Protein AF-A0A3D4DPK8-F1 (afdb_monomer)

pLDDT: mean 84.01, std 10.2, range [53.75, 97.94]

Nearest PDB structures (foldseek):
  6l85-assembly1_A  TM=7.889E-01  e=1.188E-08  Thermotoga maritima MSB8

Mean predicted aligned error: 10.46 Å

Radius of gyration: 26.48 Å; Cα contacts (8 Å, |Δi|>4): 283; chains: 1; bounding box: 71×35×84 Å

Secondary structure (DSSP, 8-state):
-HHHHHHHHHIIIIITSS-HHHHHHHHHHHHHHHHHHHHHHHHIIIIITTTS---HHHHHHHHHHHHHHHHHHHHHHHHHHGGGS-SSHHHHHHTTHHHHHHHHHHHHHHHHHHHHHHHHHHHHHHHHHHH-TTT--SS-PPPHHHHHHHHHHHHHHHHHHHHHHHHHHHHHT----HHHHHHHHHHHHHHHHHHHHTT----HHHHHHHHHHHHHHHHHHHS-HHHHHHHHHHHHTTT-TTHHHHHHHHHHHHHS-HHHHHHHHHHHHHTGGGSSS-HHHHHHHHHHHH--SS-HHHHHHHHHHHHHHHHHHHHHHHHHHHHHHHHH--

Solvent-accessible surface area (backbone atoms only — not comparable to full-atom values): 17671 Å² total; per-residue (Å²): 90,64,11,24,53,48,46,51,49,46,39,66,61,19,71,72,41,100,54,26,44,65,33,35,53,70,48,47,24,54,52,52,12,53,39,41,19,35,47,46,21,38,41,42,62,69,62,38,36,88,81,48,87,65,53,70,70,57,28,49,50,55,6,45,54,52,8,54,51,43,25,67,55,39,36,60,53,43,58,67,49,49,84,79,40,55,80,43,74,65,36,48,30,58,72,32,46,66,62,39,53,54,51,50,52,53,51,49,52,56,48,48,62,52,50,31,51,65,69,31,44,65,58,36,52,52,50,44,54,72,72,38,89,84,68,58,66,99,67,84,73,70,53,69,68,53,51,51,52,27,50,51,50,52,51,52,49,42,67,74,51,35,64,64,52,54,50,47,58,44,61,65,49,31,84,69,50,47,59,55,50,39,26,22,55,44,30,31,37,47,51,49,48,55,34,58,73,71,69,49,91,75,61,67,66,58,42,40,51,48,14,49,50,23,39,28,54,46,45,38,72,75,58,42,53,39,60,56,49,46,53,48,56,51,59,73,37,64,87,48,96,56,34,71,59,41,48,52,53,46,52,50,49,69,71,42,56,81,79,50,36,56,53,51,54,53,52,46,57,72,46,54,89,79,30,85,59,55,76,66,57,52,50,48,47,52,50,29,69,68,58,66,68,44,53,63,67,58,54,52,54,51,52,52,47,58,68,48,48,56,59,50,52,51,50,53,52,49,49,54,51,53,53,53,51,58,73,68,54,134

Structure (mmCIF, N/CA/C/O backbone):
data_AF-A0A3D4DPK8-F1
#
_entry.id   AF-A0A3D4DPK8-F1
#
loop_
_atom_site.group_PDB
_atom_site.id
_atom_site.type_symbol
_atom_site.label_atom_id
_atom_site.label_alt_id
_atom_site.label_comp_id
_atom_site.label_asym_id
_atom_site.label_entity_id
_atom_site.label_seq_id
_atom_site.pdbx_PDB_ins_code
_atom_site.Cartn_x
_atom_site.Cartn_y
_atom_site.Cartn_z
_atom_site.occupancy
_atom_site.B_iso_or_equiv
_atom_site.auth_seq_id
_atom_site.auth_comp_id
_atom_site.auth_asym_id
_atom_site.auth_atom_id
_atom_site.pdbx_PDB_model_num
ATOM 1 N N . ILE A 1 1 ? -3.355 11.157 3.109 1.00 89.81 1 ILE A N 1
ATOM 2 C CA . ILE A 1 1 ? -4.717 11.733 3.283 1.00 89.81 1 ILE A CA 1
ATOM 3 C C . ILE A 1 1 ? -5.792 10.812 2.713 1.00 89.81 1 ILE A C 1
ATOM 5 O O . ILE A 1 1 ? -6.599 10.327 3.491 1.00 89.81 1 ILE A O 1
ATOM 9 N N . ILE A 1 2 ? -5.775 10.494 1.411 1.00 95.38 2 ILE A N 1
ATOM 10 C CA . ILE A 1 2 ? -6.798 9.642 0.763 1.00 95.38 2 ILE A CA 1
ATOM 11 C C . ILE A 1 2 ? -7.034 8.320 1.521 1.00 95.38 2 ILE A C 1
ATOM 13 O O . ILE A 1 2 ? -8.170 7.986 1.841 1.00 95.38 2 ILE A O 1
ATOM 17 N N . ALA A 1 3 ? -5.963 7.609 1.898 1.00 95.06 3 ALA A N 1
ATOM 18 C CA . ALA A 1 3 ? -6.065 6.350 2.647 1.00 95.06 3 ALA A CA 1
ATOM 19 C C . ALA A 1 3 ? -6.739 6.512 4.021 1.00 95.06 3 ALA A C 1
ATOM 21 O O . ALA A 1 3 ? -7.559 5.684 4.414 1.00 95.06 3 ALA A O 1
ATOM 22 N N . ALA A 1 4 ? -6.430 7.606 4.725 1.00 92.69 4 ALA A N 1
ATOM 23 C CA . ALA A 1 4 ? -7.065 7.946 5.993 1.00 92.69 4 ALA A CA 1
ATOM 24 C C . ALA A 1 4 ? -8.560 8.227 5.789 1.00 92.69 4 ALA A C 1
ATOM 26 O O . ALA A 1 4 ? -9.384 7.689 6.512 1.00 92.69 4 ALA A O 1
ATOM 27 N N . LEU A 1 5 ? -8.936 8.994 4.763 1.00 95.31 5 LEU A N 1
ATOM 28 C CA . LEU A 1 5 ? -10.344 9.283 4.475 1.00 95.31 5 LEU A CA 1
ATOM 29 C C . LEU A 1 5 ? -11.154 8.008 4.205 1.00 95.31 5 LEU A C 1
ATOM 31 O O . LEU A 1 5 ? -12.226 7.843 4.785 1.00 95.31 5 LEU A O 1
ATOM 35 N N . PHE A 1 6 ? -10.629 7.075 3.404 1.00 95.94 6 PHE A N 1
ATOM 36 C CA . PHE A 1 6 ? -11.291 5.784 3.187 1.00 95.94 6 PHE A CA 1
ATOM 37 C C . PHE A 1 6 ? -11.406 4.967 4.474 1.00 95.94 6 PHE A C 1
ATOM 39 O O . PHE A 1 6 ? -12.470 4.418 4.755 1.00 95.94 6 PHE A O 1
ATOM 46 N N . LEU A 1 7 ? -10.350 4.916 5.288 1.00 91.75 7 LEU A N 1
ATOM 47 C CA . LEU A 1 7 ? -10.401 4.202 6.561 1.00 91.75 7 LEU A CA 1
ATOM 48 C C . LEU A 1 7 ? -11.409 4.838 7.530 1.00 91.75 7 LEU A C 1
ATOM 50 O O . LEU A 1 7 ? -12.184 4.119 8.158 1.00 91.75 7 LEU A O 1
ATOM 54 N N . TYR A 1 8 ? -11.438 6.167 7.631 1.00 88.88 8 TYR A N 1
ATOM 55 C CA . TYR A 1 8 ? -12.411 6.899 8.441 1.00 88.88 8 TYR A CA 1
ATOM 56 C C . TYR A 1 8 ? -13.838 6.610 7.970 1.00 88.88 8 TYR A C 1
ATOM 58 O O . TYR A 1 8 ? -14.712 6.305 8.784 1.00 88.88 8 TYR A O 1
ATOM 66 N N . PHE A 1 9 ? -14.061 6.631 6.654 1.00 93.25 9 PHE A N 1
ATOM 67 C CA . PHE A 1 9 ? -15.339 6.282 6.048 1.00 93.25 9 PHE A CA 1
ATOM 68 C C . PHE A 1 9 ? -15.771 4.860 6.423 1.00 93.25 9 PHE A C 1
ATOM 70 O O . PHE A 1 9 ? -16.884 4.687 6.919 1.00 93.25 9 PHE A O 1
ATOM 77 N N . LEU A 1 10 ? -14.900 3.851 6.280 1.00 90.38 10 LEU A N 1
ATOM 78 C CA . LEU A 1 10 ? -15.210 2.471 6.677 1.00 90.38 10 LEU A CA 1
ATOM 79 C C . LEU A 1 10 ? -15.480 2.347 8.182 1.00 90.38 10 LEU A C 1
ATOM 81 O O . LEU A 1 10 ? -16.413 1.654 8.589 1.00 90.38 10 LEU A O 1
ATOM 85 N N . LYS A 1 11 ? -14.699 3.034 9.025 1.00 83.25 11 LYS A N 1
ATOM 86 C CA . LYS A 1 11 ? -14.904 3.045 10.480 1.00 83.25 11 LYS A CA 1
ATOM 87 C C . LYS A 1 11 ? -16.282 3.604 10.836 1.00 83.25 11 LYS A C 1
ATOM 89 O O . LYS A 1 11 ? -17.045 2.929 11.519 1.00 83.25 11 LYS A O 1
ATOM 94 N N . LYS A 1 12 ? -16.638 4.774 10.303 1.00 82.44 12 LYS A N 1
ATOM 95 C CA . LYS A 1 12 ? -17.915 5.454 10.570 1.00 82.44 12 LYS A CA 1
ATOM 96 C C . 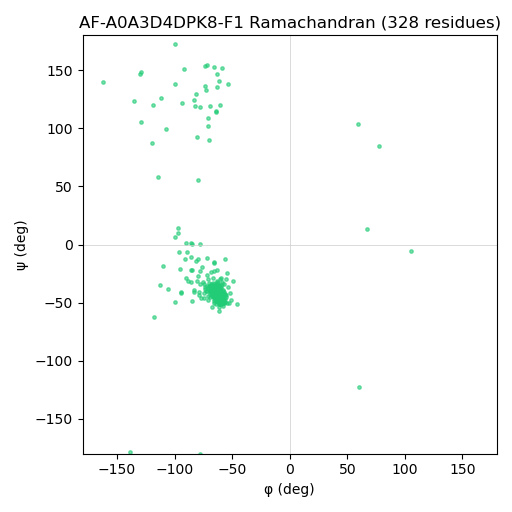LYS A 1 12 ? -19.130 4.713 10.002 1.00 82.44 12 LYS A C 1
ATOM 98 O O . LYS A 1 12 ? -20.192 4.702 10.621 1.00 82.44 12 LYS A O 1
ATOM 103 N N . THR A 1 13 ? -19.006 4.128 8.813 1.00 81.94 13 THR A N 1
ATOM 104 C CA . THR A 1 13 ? -20.149 3.515 8.116 1.00 81.94 13 THR A CA 1
ATOM 105 C C . THR A 1 13 ? -20.358 2.046 8.456 1.00 81.94 13 THR A C 1
ATOM 107 O O . THR A 1 13 ? -21.501 1.604 8.427 1.00 81.94 13 THR A O 1
ATOM 110 N N . ILE A 1 14 ? -19.300 1.309 8.813 1.00 86.31 14 ILE A N 1
ATOM 111 C CA . ILE A 1 14 ? -19.364 -0.131 9.088 1.00 86.31 14 ILE A CA 1
ATOM 112 C C . ILE A 1 14 ? -18.975 -0.439 10.537 1.00 86.31 14 ILE A C 1
ATOM 114 O O . ILE A 1 14 ? -19.788 -0.960 11.293 1.00 86.31 14 ILE A O 1
ATOM 118 N N . PHE A 1 15 ? -17.738 -0.134 10.938 1.00 73.25 15 PHE A N 1
ATOM 119 C CA . PHE A 1 15 ? -17.167 -0.692 12.173 1.00 73.25 15 PHE A CA 1
ATOM 120 C C . PHE A 1 15 ? -17.670 -0.052 13.476 1.00 73.25 15 PHE A C 1
ATOM 122 O O . PHE A 1 15 ? -17.518 -0.665 14.528 1.00 73.25 15 PHE A O 1
ATOM 129 N N . PHE A 1 16 ? -18.232 1.158 13.428 1.00 76.31 16 PHE A N 1
ATOM 130 C CA . PHE A 1 16 ? -18.846 1.841 14.578 1.00 76.31 16 PHE A CA 1
ATOM 131 C C . PHE A 1 16 ? -20.373 1.674 14.629 1.00 76.31 16 PHE A C 1
ATOM 133 O O . PHE A 1 16 ? -21.051 2.355 15.393 1.00 76.31 16 PHE A O 1
ATOM 140 N N . ARG A 1 17 ? -20.941 0.792 13.798 1.00 73.62 17 ARG A N 1
ATOM 141 C CA . ARG A 1 17 ? -22.371 0.464 13.823 1.00 73.62 17 ARG A CA 1
ATOM 142 C C . ARG A 1 17 ? -22.631 -0.729 14.738 1.00 73.62 17 ARG A C 1
ATOM 144 O O . ARG A 1 17 ? -21.786 -1.608 14.850 1.00 73.62 17 ARG A O 1
ATOM 151 N N . ALA A 1 18 ? -23.831 -0.777 15.319 1.00 68.69 18 ALA A N 1
ATOM 152 C CA . ALA A 1 18 ? -24.264 -1.874 16.190 1.00 68.69 18 ALA A CA 1
ATOM 153 C C . ALA A 1 18 ? -24.245 -3.243 15.481 1.00 68.69 18 ALA A C 1
ATOM 155 O O . ALA A 1 18 ? -23.894 -4.243 16.093 1.00 68.69 18 ALA A O 1
ATOM 156 N N . ASN A 1 19 ? -24.550 -3.270 14.175 1.00 78.50 19 ASN A N 1
ATOM 157 C CA . ASN A 1 19 ? -24.450 -4.456 13.318 1.00 78.50 19 ASN A CA 1
ATOM 158 C C . ASN A 1 19 ? -23.467 -4.216 12.155 1.00 78.50 19 ASN A C 1
ATOM 160 O O . ASN A 1 19 ? -23.881 -3.793 11.062 1.00 78.50 19 ASN A O 1
ATOM 164 N N . PRO A 1 20 ? -22.160 -4.477 12.361 1.00 76.75 20 PRO A N 1
ATOM 165 C CA . PRO A 1 20 ? -21.138 -4.273 11.339 1.00 76.75 20 PRO A CA 1
ATOM 166 C C . PRO A 1 20 ? -21.368 -5.104 10.076 1.00 76.75 20 PRO A C 1
ATOM 168 O O . PRO A 1 20 ? -21.180 -4.595 8.974 1.00 76.75 20 PRO A O 1
ATOM 171 N N . VAL A 1 21 ? -21.821 -6.356 10.196 1.00 87.00 21 VAL A N 1
ATOM 172 C CA . VAL A 1 21 ? -22.024 -7.234 9.029 1.00 87.00 21 VAL A CA 1
ATOM 173 C C . VAL A 1 21 ? -23.166 -6.740 8.142 1.00 87.00 21 VAL A C 1
ATOM 175 O O . VAL A 1 21 ? -23.046 -6.752 6.917 1.00 87.00 21 VAL A O 1
ATOM 178 N N . GLU A 1 22 ? -24.260 -6.253 8.726 1.00 88.50 22 GLU A N 1
ATOM 179 C CA . GLU A 1 22 ? -25.381 -5.713 7.949 1.00 88.50 22 GLU A CA 1
ATOM 180 C C . GLU A 1 22 ? -24.989 -4.416 7.228 1.00 88.50 22 GLU A C 1
ATOM 182 O O . GLU A 1 22 ? -25.304 -4.215 6.053 1.00 88.50 22 GLU A O 1
ATOM 187 N N . SER A 1 23 ? -24.227 -3.558 7.907 1.00 86.94 23 SER A N 1
ATOM 188 C CA . SER A 1 23 ? -23.690 -2.335 7.310 1.00 86.94 23 SER A CA 1
ATOM 189 C C . SER A 1 23 ? -22.679 -2.656 6.203 1.00 86.94 23 SER A C 1
ATOM 191 O O . SER A 1 23 ? -22.697 -2.035 5.138 1.00 86.94 23 SER A O 1
ATOM 193 N N . ALA A 1 24 ? -21.866 -3.699 6.383 1.00 91.38 24 ALA A N 1
ATOM 194 C CA . ALA A 1 24 ? -20.932 -4.181 5.375 1.00 91.38 24 ALA A CA 1
ATOM 195 C C . ALA A 1 24 ? -21.640 -4.674 4.101 1.00 91.38 24 ALA A C 1
ATOM 197 O O . ALA A 1 24 ? -21.170 -4.373 3.005 1.00 91.38 24 ALA A O 1
ATOM 198 N N . ARG A 1 25 ? -22.805 -5.335 4.203 1.00 93.94 25 ARG A N 1
ATOM 199 C CA . ARG A 1 25 ? -23.614 -5.731 3.027 1.00 93.94 25 ARG A CA 1
ATOM 200 C C . ARG A 1 25 ? -23.999 -4.542 2.146 1.00 93.94 25 ARG A C 1
ATOM 202 O O . ARG A 1 25 ? -24.095 -4.686 0.930 1.00 93.94 25 ARG A O 1
ATOM 209 N N . LYS A 1 26 ? -24.228 -3.377 2.757 1.00 93.25 26 LYS A N 1
ATOM 210 C CA . LYS A 1 26 ? -24.616 -2.150 2.051 1.00 93.25 26 LYS A CA 1
ATOM 211 C C . LYS A 1 26 ? -23.396 -1.419 1.495 1.00 93.25 26 LYS A C 1
ATOM 213 O O . LYS A 1 26 ? -23.458 -0.954 0.369 1.00 93.25 26 LYS A O 1
ATOM 218 N N . VAL A 1 27 ? -22.297 -1.341 2.249 1.00 95.38 27 VAL A N 1
ATOM 219 C CA . VAL A 1 27 ? -21.147 -0.472 1.930 1.00 95.38 27 VAL A CA 1
ATOM 220 C C . VAL A 1 27 ? -20.035 -1.185 1.149 1.00 95.38 27 VAL A C 1
ATOM 222 O O . VAL A 1 27 ? -19.479 -0.609 0.214 1.00 95.38 27 VAL A O 1
ATOM 225 N N . VAL A 1 28 ? -19.702 -2.434 1.493 1.00 95.69 28 VAL A N 1
ATOM 226 C CA . VAL A 1 28 ? -18.555 -3.154 0.904 1.00 95.69 28 VAL A CA 1
ATOM 227 C C . VAL A 1 28 ? -18.674 -3.341 -0.614 1.00 95.69 28 VAL A C 1
ATOM 229 O O . VAL A 1 28 ? -17.670 -3.099 -1.283 1.00 95.69 28 VAL A O 1
ATOM 232 N N . PRO A 1 29 ? -19.840 -3.684 -1.207 1.00 96.94 29 PRO A N 1
ATOM 233 C CA . PRO A 1 29 ? -19.952 -3.797 -2.663 1.00 96.94 29 PRO A CA 1
ATOM 234 C C . PRO A 1 29 ? -19.521 -2.521 -3.399 1.00 96.94 29 PRO A C 1
ATOM 236 O O . PRO A 1 29 ? -18.759 -2.601 -4.358 1.00 96.94 29 PRO A O 1
ATOM 239 N N . PHE A 1 30 ? -19.933 -1.343 -2.913 1.00 97.00 30 PHE A N 1
ATOM 240 C CA . PHE A 1 30 ? -19.535 -0.059 -3.503 1.00 97.00 30 PHE A CA 1
ATOM 241 C C . PHE A 1 30 ? -18.044 0.215 -3.339 1.00 97.00 30 PHE A C 1
ATOM 243 O O . PHE A 1 30 ? -17.414 0.733 -4.257 1.00 97.00 30 PHE A O 1
ATOM 250 N N . MET A 1 31 ? -17.460 -0.161 -2.200 1.00 96.69 31 MET A N 1
ATOM 251 C CA . MET A 1 31 ? -16.019 -0.026 -1.994 1.00 96.69 31 MET A CA 1
ATOM 252 C C . MET A 1 31 ? -15.232 -0.883 -2.978 1.00 96.69 31 MET A C 1
ATOM 254 O O . MET A 1 31 ? -14.300 -0.379 -3.603 1.00 96.69 31 MET A O 1
ATOM 258 N N . ILE A 1 32 ? -15.637 -2.140 -3.174 1.00 96.94 32 ILE A N 1
ATOM 259 C CA . ILE A 1 32 ? -15.025 -3.023 -4.173 1.00 96.94 32 ILE A CA 1
ATOM 260 C C . ILE A 1 32 ? -15.192 -2.424 -5.574 1.00 96.94 32 ILE A C 1
ATOM 262 O O . ILE A 1 32 ? -14.217 -2.373 -6.312 1.00 96.94 32 ILE A O 1
ATOM 266 N N . GLY A 1 33 ? -16.371 -1.894 -5.912 1.00 97.56 33 GLY A N 1
ATOM 267 C CA . GLY A 1 33 ? -16.611 -1.215 -7.188 1.00 97.56 33 GLY A CA 1
ATOM 268 C C . GLY A 1 33 ? -15.692 -0.020 -7.436 1.00 97.56 33 GLY A C 1
ATOM 269 O O . GLY A 1 33 ? -15.099 0.083 -8.507 1.00 97.56 33 GLY A O 1
ATOM 270 N N . ILE A 1 34 ? -15.518 0.853 -6.438 1.00 97.06 34 ILE A N 1
ATOM 271 C CA . ILE A 1 34 ? -14.589 1.994 -6.511 1.00 97.06 34 ILE A CA 1
ATOM 272 C C . ILE A 1 34 ? -13.152 1.503 -6.682 1.00 97.06 34 ILE A C 1
ATOM 274 O O . ILE A 1 34 ? -12.384 2.079 -7.451 1.00 97.06 34 ILE A O 1
ATOM 278 N N . MET A 1 35 ? -12.782 0.419 -6.004 1.00 96.12 35 MET A N 1
ATOM 279 C CA . MET A 1 35 ? -11.462 -0.161 -6.183 1.00 96.12 35 MET A CA 1
ATOM 280 C C . MET A 1 35 ? -11.265 -0.737 -7.579 1.00 96.12 35 MET A C 1
ATOM 282 O O . MET A 1 35 ? -10.248 -0.443 -8.199 1.00 96.12 35 MET A O 1
ATOM 286 N N . THR A 1 36 ? -12.228 -1.488 -8.105 1.00 96.62 36 THR A N 1
ATOM 287 C CA . THR A 1 36 ? -12.189 -1.972 -9.487 1.00 96.62 36 THR A CA 1
ATOM 288 C C . THR A 1 36 ? -12.072 -0.809 -10.463 1.00 96.62 36 THR A C 1
ATOM 290 O O . THR A 1 36 ? -11.192 -0.834 -11.314 1.00 96.62 36 THR A O 1
ATOM 293 N N . TRP A 1 37 ? -12.872 0.245 -10.298 1.00 97.25 37 TRP A N 1
ATOM 294 C CA . TRP A 1 37 ? -12.780 1.445 -11.127 1.00 97.25 37 TRP A CA 1
ATOM 295 C C . TRP A 1 37 ? -11.370 2.042 -11.127 1.00 97.25 37 TRP A C 1
ATOM 297 O O . TRP A 1 37 ? -10.792 2.262 -12.196 1.00 97.25 37 TRP A O 1
ATOM 307 N N . ALA A 1 38 ? -10.784 2.242 -9.944 1.00 95.38 38 ALA A N 1
ATOM 308 C CA . ALA A 1 38 ? -9.443 2.795 -9.818 1.00 95.38 38 ALA A CA 1
ATOM 309 C C . ALA A 1 38 ? -8.391 1.869 -10.450 1.00 95.38 38 ALA A C 1
ATOM 311 O O . ALA A 1 38 ? -7.572 2.318 -11.245 1.00 95.38 38 ALA A O 1
ATOM 312 N N . PHE A 1 39 ? -8.418 0.570 -10.155 1.00 93.69 39 PHE A N 1
ATOM 313 C CA . PHE A 1 39 ? -7.416 -0.373 -10.658 1.00 93.69 39 PHE A CA 1
ATOM 314 C C . PHE A 1 39 ? -7.524 -0.622 -12.163 1.00 93.69 39 PHE A C 1
ATOM 316 O O . PHE A 1 39 ? -6.498 -0.664 -12.838 1.00 93.69 39 PHE A O 1
ATOM 323 N N . THR A 1 40 ? -8.733 -0.724 -12.715 1.00 93.50 40 THR A N 1
ATOM 324 C CA . THR A 1 40 ? -8.939 -0.818 -14.164 1.00 93.50 40 THR A CA 1
ATOM 325 C C . THR A 1 40 ? -8.408 0.434 -14.855 1.00 93.50 40 THR A C 1
ATOM 327 O O . THR A 1 40 ? -7.614 0.322 -15.786 1.00 93.50 40 THR A O 1
ATOM 330 N N . THR A 1 41 ? -8.750 1.624 -14.350 1.00 92.62 41 THR A N 1
ATOM 331 C CA . THR A 1 41 ? -8.232 2.894 -14.885 1.00 92.62 41 THR A CA 1
ATOM 332 C C . THR A 1 41 ? -6.704 2.942 -14.804 1.00 92.62 41 THR A C 1
ATOM 334 O O . THR A 1 41 ? -6.030 3.272 -15.777 1.00 92.62 41 THR A O 1
ATOM 337 N N . TYR A 1 42 ? -6.134 2.552 -13.665 1.00 89.62 42 TYR A N 1
ATOM 338 C CA . TYR A 1 42 ? -4.693 2.507 -13.445 1.00 89.62 42 TYR A CA 1
ATOM 339 C C . TYR A 1 42 ? -3.976 1.575 -14.436 1.00 89.62 42 TYR A C 1
ATOM 341 O O . TYR A 1 42 ? -2.997 1.988 -15.058 1.00 89.62 42 TYR A O 1
ATOM 349 N N . ILE A 1 43 ? -4.472 0.350 -14.637 1.00 88.12 43 ILE A N 1
ATO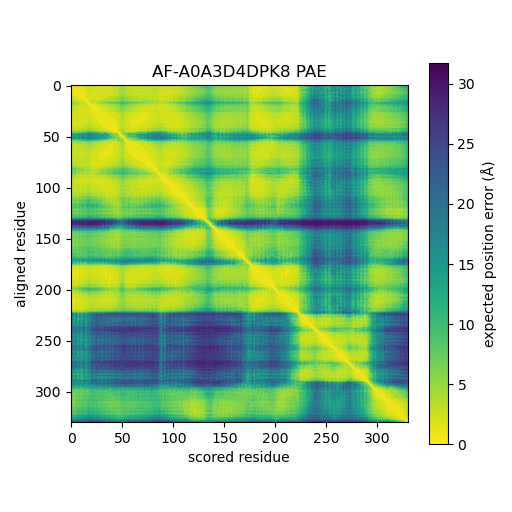M 350 C CA . ILE A 1 43 ? -3.883 -0.616 -15.577 1.00 88.12 43 ILE A CA 1
ATOM 351 C C . ILE A 1 43 ? -4.005 -0.132 -17.021 1.00 88.12 43 ILE A C 1
ATOM 353 O O . ILE A 1 43 ? -3.043 -0.247 -17.778 1.00 88.12 43 ILE A O 1
ATOM 357 N N . VAL A 1 44 ? -5.133 0.464 -17.406 1.00 88.31 44 VAL A N 1
ATOM 358 C CA . VAL A 1 44 ? -5.293 1.044 -18.745 1.00 88.31 44 VAL A CA 1
ATOM 359 C C . VAL A 1 44 ? -4.263 2.157 -18.976 1.00 88.31 44 VAL A C 1
ATOM 361 O O . VAL A 1 44 ? -3.559 2.150 -19.985 1.00 88.31 44 VAL A O 1
ATOM 364 N N . LEU A 1 45 ? -4.102 3.067 -18.011 1.00 83.94 45 LEU A N 1
ATOM 365 C CA . LEU A 1 45 ? -3.209 4.222 -18.136 1.00 83.94 45 LEU A CA 1
ATOM 366 C C . LEU A 1 45 ? -1.718 3.880 -18.039 1.00 83.94 45 LEU A C 1
ATOM 368 O O . LEU A 1 45 ? -0.905 4.527 -18.703 1.00 83.94 45 LEU A O 1
ATOM 372 N N . LYS A 1 46 ? -1.334 2.919 -17.193 1.00 79.12 46 LYS A N 1
ATOM 373 C CA . LYS A 1 46 ? 0.077 2.585 -16.927 1.00 79.12 46 LYS A CA 1
ATOM 374 C C . LYS A 1 46 ? 0.533 1.284 -17.574 1.00 79.12 46 LYS A C 1
ATOM 376 O O . LYS A 1 46 ? 1.665 1.230 -18.041 1.00 79.12 46 LYS A O 1
ATOM 381 N N . GLY A 1 47 ? -0.318 0.264 -17.604 1.00 75.06 47 GLY A N 1
ATOM 382 C CA . GLY A 1 47 ? 0.010 -1.050 -18.158 1.00 75.06 47 GLY A CA 1
ATOM 383 C C . GLY A 1 47 ? -0.199 -1.128 -19.669 1.00 75.06 47 GLY A C 1
ATOM 384 O O . GLY A 1 47 ? 0.692 -1.561 -20.392 1.00 75.06 47 GLY A O 1
ATOM 385 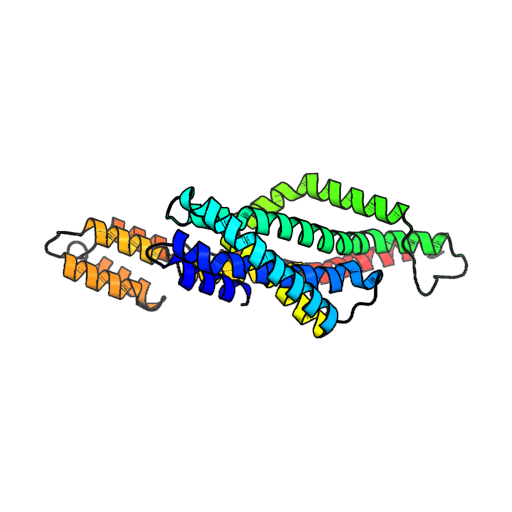N N . ILE A 1 48 ? -1.358 -0.678 -20.159 1.00 73.94 48 ILE A N 1
ATOM 386 C CA . ILE A 1 48 ? -1.781 -0.907 -21.554 1.00 73.94 48 ILE A CA 1
ATOM 387 C C . ILE A 1 48 ? -1.438 0.267 -22.477 1.00 73.94 48 ILE A C 1
ATOM 389 O O . ILE A 1 48 ? -1.294 0.068 -23.679 1.00 73.94 48 ILE A O 1
ATOM 393 N N . LYS A 1 49 ? -1.214 1.476 -21.945 1.00 65.12 49 LYS A N 1
ATOM 394 C CA . LYS A 1 49 ? -0.965 2.692 -22.746 1.00 65.12 49 LYS A CA 1
ATOM 395 C C . LYS A 1 49 ? 0.183 2.577 -23.765 1.00 65.12 49 LYS A C 1
ATOM 397 O O . LYS A 1 49 ? 0.188 3.304 -24.755 1.00 65.12 49 LYS A O 1
ATOM 402 N N . LYS A 1 50 ? 1.155 1.680 -23.544 1.00 63.28 50 LYS A N 1
ATOM 403 C CA . LYS A 1 50 ? 2.240 1.406 -24.508 1.00 63.28 50 LYS A CA 1
ATOM 404 C C . LYS A 1 50 ? 1.811 0.519 -25.688 1.00 63.28 50 LYS A C 1
ATOM 406 O O . LYS A 1 50 ? 2.456 0.580 -26.726 1.00 63.28 50 LYS A O 1
ATOM 411 N N . LEU A 1 51 ? 0.752 -0.277 -25.530 1.00 67.50 51 LEU A N 1
ATOM 412 C CA . LEU A 1 51 ? 0.196 -1.174 -26.549 1.00 67.50 51 LEU A CA 1
ATOM 413 C C . LEU A 1 51 ? -0.950 -0.512 -27.323 1.00 67.50 51 LEU A C 1
ATOM 415 O O . LEU A 1 51 ? -1.023 -0.631 -28.540 1.00 67.50 51 LEU A O 1
ATOM 419 N N . ILE A 1 52 ? -1.833 0.203 -26.619 1.00 76.81 52 ILE A N 1
ATOM 420 C CA . ILE A 1 52 ? -2.988 0.899 -27.195 1.00 76.81 52 ILE A CA 1
ATOM 421 C C . ILE A 1 52 ? -3.043 2.294 -26.575 1.00 76.81 52 ILE A C 1
ATOM 423 O O . ILE A 1 52 ? -3.102 2.435 -25.352 1.00 76.81 52 ILE A O 1
ATOM 427 N N . LYS A 1 53 ? -3.028 3.341 -27.407 1.00 76.25 53 LYS A N 1
ATOM 428 C CA . LYS A 1 53 ? -3.218 4.715 -26.928 1.00 76.25 53 LYS A CA 1
ATOM 429 C C . LYS A 1 53 ? -4.677 4.884 -26.513 1.00 76.25 53 LYS A C 1
ATOM 431 O O . LYS A 1 53 ? -5.551 5.013 -27.361 1.00 76.25 53 LYS A O 1
ATOM 436 N N . ILE A 1 54 ? -4.921 4.840 -25.208 1.00 82.44 54 ILE A N 1
ATOM 437 C CA . ILE A 1 54 ? -6.236 5.076 -24.615 1.00 82.44 54 ILE A CA 1
ATOM 438 C C . ILE A 1 54 ? -6.171 6.387 -23.841 1.00 82.44 54 ILE A C 1
ATOM 440 O O . ILE A 1 54 ? -5.302 6.570 -22.980 1.00 82.44 54 ILE A O 1
ATOM 444 N N . ASP A 1 55 ? -7.091 7.292 -24.157 1.00 86.75 55 ASP A N 1
ATOM 445 C CA . ASP A 1 55 ? -7.193 8.583 -23.490 1.00 86.75 55 ASP A CA 1
ATOM 446 C C . ASP A 1 55 ? -7.738 8.444 -22.069 1.00 86.75 55 ASP A C 1
ATOM 448 O O . ASP A 1 55 ? -8.480 7.516 -21.733 1.00 86.75 55 ASP A O 1
ATOM 452 N N . PHE A 1 56 ? -7.395 9.414 -21.223 1.00 88.75 56 PHE A N 1
ATOM 453 C CA . PHE A 1 56 ? -7.798 9.422 -19.820 1.00 88.75 56 PHE A CA 1
ATOM 454 C C . PHE A 1 56 ? -9.321 9.319 -19.602 1.00 88.75 56 PHE A C 1
ATOM 456 O O . PHE A 1 56 ? -9.731 8.489 -18.785 1.00 88.75 56 PHE A O 1
ATOM 463 N N . PRO A 1 57 ? -10.183 10.061 -20.332 1.00 92.12 57 PRO A N 1
ATOM 464 C CA . PRO A 1 57 ? -11.633 9.931 -20.175 1.00 92.12 57 PRO A CA 1
ATOM 465 C C . PRO A 1 57 ? -12.143 8.529 -20.522 1.00 92.12 57 PRO A C 1
ATOM 467 O O . PRO A 1 57 ? -12.979 7.980 -19.809 1.00 92.12 57 PRO A O 1
ATOM 470 N N . VAL A 1 58 ? -11.596 7.910 -21.572 1.00 91.88 58 VAL A N 1
ATOM 471 C CA . VAL A 1 58 ? -11.972 6.551 -21.984 1.00 91.88 58 VAL A CA 1
ATOM 472 C C . VAL A 1 58 ? -11.540 5.534 -20.927 1.00 91.88 58 VAL A C 1
ATOM 474 O O . VAL A 1 58 ? -12.332 4.676 -20.544 1.00 91.88 58 VAL A O 1
ATOM 477 N N . ALA A 1 59 ? -10.326 5.664 -20.384 1.00 92.19 59 ALA A N 1
ATOM 478 C CA . ALA A 1 59 ? -9.843 4.810 -19.299 1.00 92.19 59 ALA A CA 1
ATOM 479 C C . ALA A 1 59 ? -10.751 4.882 -18.058 1.00 92.19 59 ALA A C 1
ATOM 481 O O . ALA A 1 59 ? -11.089 3.850 -17.477 1.00 92.19 59 ALA A O 1
ATOM 482 N N . MET A 1 60 ? -11.191 6.089 -17.696 1.00 94.12 60 MET A N 1
ATOM 483 C CA . MET A 1 60 ? -12.113 6.335 -16.584 1.00 94.12 60 MET A CA 1
ATOM 484 C C . MET A 1 60 ? -13.499 5.722 -16.821 1.00 94.12 60 MET A C 1
ATOM 486 O O . MET A 1 60 ? -14.074 5.152 -15.893 1.00 94.12 60 MET A O 1
ATOM 490 N N . LEU A 1 61 ? -14.027 5.806 -18.048 1.00 95.56 61 LEU A N 1
ATOM 491 C CA . LEU A 1 61 ? -15.311 5.204 -18.422 1.00 95.56 61 LEU A CA 1
ATOM 492 C C . LEU A 1 61 ? -15.252 3.673 -18.415 1.00 95.56 61 LEU A C 1
ATOM 494 O O . LEU A 1 61 ? -16.153 3.033 -17.875 1.00 95.56 61 LEU A O 1
ATOM 498 N N . LEU A 1 62 ? -14.175 3.082 -18.941 1.00 94.31 62 LEU A N 1
ATOM 499 C CA . LEU A 1 62 ? -13.948 1.635 -18.883 1.00 94.31 62 LEU A CA 1
ATOM 500 C C . LEU A 1 62 ? -13.837 1.150 -17.437 1.00 94.31 62 LEU A C 1
ATOM 502 O O . LEU A 1 62 ? -14.460 0.154 -17.063 1.00 94.31 62 LEU A O 1
ATOM 506 N N . GLY A 1 63 ? -13.099 1.885 -16.602 1.00 95.56 63 GLY A N 1
ATOM 507 C CA . GLY A 1 63 ? -13.060 1.630 -15.169 1.00 95.56 63 GLY A CA 1
ATOM 508 C C . GLY A 1 63 ? -14.446 1.715 -14.538 1.00 95.56 63 GLY A C 1
ATOM 509 O O . GLY A 1 63 ? -14.780 0.896 -13.686 1.00 95.56 63 GLY A O 1
ATOM 510 N N . LEU A 1 64 ? -15.274 2.680 -14.951 1.00 97.00 64 LEU A N 1
ATOM 511 C CA . LEU A 1 64 ? -16.575 2.916 -14.325 1.00 97.00 64 LEU A CA 1
ATOM 512 C C . LEU A 1 64 ? -17.531 1.781 -14.670 1.00 97.00 64 LEU A C 1
ATOM 514 O O . LEU A 1 64 ? -18.173 1.233 -13.776 1.00 97.00 64 LEU A O 1
ATOM 518 N N . ALA A 1 65 ? -17.553 1.372 -15.938 1.00 97.56 65 ALA A N 1
ATOM 519 C CA . ALA A 1 65 ? -18.298 0.208 -16.393 1.00 97.56 65 ALA A CA 1
ATOM 520 C C . ALA A 1 65 ? -17.878 -1.056 -15.626 1.00 97.56 65 ALA A C 1
ATOM 522 O O . ALA A 1 65 ? -18.730 -1.744 -15.063 1.00 97.56 65 ALA A O 1
ATOM 523 N N . ALA A 1 66 ? -16.570 -1.321 -15.513 1.00 96.94 66 ALA A N 1
ATOM 524 C CA . ALA A 1 66 ? -16.055 -2.459 -14.752 1.00 96.94 66 ALA A CA 1
ATOM 525 C C . ALA A 1 66 ? -16.450 -2.394 -13.265 1.00 96.94 66 ALA A C 1
ATOM 527 O O . ALA A 1 66 ? -16.890 -3.392 -12.695 1.00 96.94 66 ALA A O 1
ATOM 528 N N . GLY A 1 67 ? -16.349 -1.219 -12.639 1.00 97.50 67 GLY A N 1
ATOM 529 C CA . GLY A 1 67 ? -16.743 -1.001 -11.248 1.00 97.50 67 GLY A CA 1
ATOM 530 C C . GLY A 1 67 ? -18.231 -1.251 -11.005 1.00 97.50 67 GLY A C 1
ATOM 531 O O . GLY A 1 67 ? -18.585 -1.934 -10.044 1.00 97.50 67 GLY A O 1
ATOM 532 N N . LEU A 1 68 ? -19.106 -0.765 -11.891 1.00 97.94 68 LEU A N 1
ATOM 533 C CA . LEU A 1 68 ? -20.551 -0.999 -11.816 1.00 97.94 68 LEU A CA 1
ATOM 534 C C . LEU A 1 68 ? -20.898 -2.483 -11.981 1.00 97.94 68 LEU A C 1
ATOM 536 O O . LEU A 1 68 ? -21.675 -3.016 -11.188 1.00 97.94 68 LEU A O 1
ATOM 540 N N . ILE A 1 69 ? -20.275 -3.170 -12.943 1.00 97.75 69 ILE A N 1
ATOM 541 C CA . ILE A 1 69 ? -20.432 -4.620 -13.132 1.00 97.75 69 ILE A CA 1
ATOM 542 C C . ILE A 1 69 ? -20.023 -5.366 -11.859 1.00 97.75 69 ILE A C 1
ATOM 544 O O . ILE A 1 69 ? -20.767 -6.213 -11.360 1.00 97.75 69 ILE A O 1
ATOM 548 N N . VAL A 1 70 ? -18.875 -5.015 -11.275 1.00 97.19 70 VAL A N 1
ATOM 549 C CA . VAL A 1 70 ? -18.406 -5.651 -10.042 1.00 97.19 70 VAL A CA 1
ATOM 550 C C . VAL A 1 70 ? -19.326 -5.352 -8.863 1.00 97.19 70 VAL A C 1
ATOM 552 O O . VAL A 1 70 ? -19.530 -6.244 -8.050 1.00 97.19 70 VAL A O 1
ATOM 555 N N . ILE A 1 71 ? -19.958 -4.178 -8.768 1.00 97.69 71 ILE A N 1
ATOM 556 C CA . ILE A 1 71 ? -20.971 -3.912 -7.729 1.00 97.69 71 ILE A CA 1
ATOM 557 C C . ILE A 1 71 ? -22.160 -4.869 -7.876 1.00 97.69 71 ILE A C 1
ATOM 559 O O . ILE A 1 71 ? -22.591 -5.462 -6.882 1.00 97.69 71 ILE A O 1
ATOM 563 N N . VAL A 1 72 ? -22.668 -5.044 -9.100 1.00 97.31 72 VAL A N 1
ATOM 564 C CA . VAL A 1 72 ? -23.799 -5.940 -9.395 1.00 97.31 72 VAL A CA 1
ATOM 565 C C . VAL A 1 72 ? -23.461 -7.392 -9.052 1.00 97.31 72 VAL A C 1
ATOM 567 O O . VAL A 1 72 ? -24.308 -8.091 -8.504 1.00 97.31 72 VAL A O 1
ATOM 570 N N . ILE A 1 73 ? -22.223 -7.830 -9.291 1.00 96.25 73 ILE A N 1
ATOM 571 C CA . ILE A 1 73 ? -21.758 -9.191 -8.978 1.00 96.25 73 ILE A CA 1
ATOM 572 C C . ILE A 1 73 ? -21.433 -9.356 -7.484 1.00 96.25 73 ILE A C 1
ATOM 574 O O . ILE A 1 73 ? -21.810 -10.347 -6.861 1.00 96.25 73 ILE A O 1
ATOM 578 N N . ALA A 1 74 ? -20.751 -8.390 -6.871 1.00 95.38 74 ALA A N 1
ATOM 579 C CA . ALA A 1 74 ? -20.290 -8.476 -5.488 1.00 95.38 74 ALA A CA 1
ATOM 580 C C . ALA A 1 74 ? -21.450 -8.423 -4.490 1.00 95.38 74 ALA A C 1
ATOM 582 O O . ALA A 1 74 ? -21.414 -9.110 -3.471 1.00 95.38 74 ALA A O 1
ATOM 583 N N . ARG A 1 75 ? -22.501 -7.645 -4.772 1.00 95.81 75 ARG A N 1
ATOM 584 C CA . ARG A 1 75 ? -23.656 -7.489 -3.877 1.00 95.81 75 ARG A CA 1
ATOM 585 C C . ARG A 1 75 ? -24.360 -8.819 -3.542 1.00 95.81 75 ARG A C 1
ATOM 587 O O . ARG A 1 75 ? -24.491 -9.106 -2.351 1.00 95.81 75 ARG A O 1
ATOM 594 N N . PRO A 1 76 ? -24.774 -9.671 -4.503 1.00 95.69 76 PRO A N 1
ATOM 595 C CA . PRO A 1 76 ? -25.370 -10.969 -4.191 1.00 95.69 76 PRO A CA 1
ATOM 596 C C . PRO A 1 76 ? -24.373 -11.937 -3.539 1.00 95.69 76 PRO A C 1
ATOM 598 O O . PRO A 1 76 ? -24.761 -12.674 -2.634 1.00 95.69 76 PRO A O 1
ATOM 601 N N . LEU A 1 77 ? -23.093 -11.917 -3.929 1.00 94.75 77 LEU A N 1
ATOM 602 C CA . LEU A 1 77 ? -22.067 -12.772 -3.318 1.00 94.75 77 LEU A CA 1
ATOM 603 C C . LEU A 1 77 ? -21.853 -12.433 -1.837 1.00 94.75 77 LEU A C 1
ATOM 605 O O . LEU A 1 77 ? -21.861 -13.326 -0.990 1.00 94.75 77 LEU A O 1
ATOM 609 N N . ILE A 1 78 ? -21.743 -11.145 -1.508 1.00 94.50 78 ILE A N 1
ATOM 610 C CA . ILE A 1 78 ? -21.603 -10.667 -0.128 1.00 94.50 78 ILE A CA 1
ATOM 611 C C . ILE A 1 78 ? -22.871 -10.968 0.670 1.00 94.50 78 ILE A C 1
ATOM 613 O O . ILE A 1 78 ? -22.773 -11.449 1.796 1.00 94.50 78 ILE A O 1
ATOM 617 N N . ASN A 1 79 ? -24.059 -10.769 0.093 1.00 93.88 79 ASN A N 1
ATOM 618 C CA . ASN A 1 79 ? -25.319 -11.095 0.765 1.00 93.88 79 ASN A CA 1
ATOM 619 C C . ASN A 1 79 ? -25.460 -12.592 1.077 1.00 93.88 79 ASN A C 1
ATOM 621 O O . ASN A 1 79 ? -26.002 -12.933 2.124 1.00 93.88 79 ASN A O 1
ATOM 625 N N . ARG A 1 80 ? -24.945 -13.479 0.214 1.00 92.50 80 ARG A N 1
ATOM 626 C CA . ARG A 1 80 ? -24.904 -14.932 0.456 1.00 92.50 80 ARG A CA 1
ATOM 627 C C . ARG A 1 80 ? -23.840 -15.337 1.477 1.00 92.50 80 ARG A C 1
ATOM 629 O O . ARG A 1 80 ? -24.044 -16.290 2.223 1.00 92.50 80 ARG A O 1
ATOM 636 N N . ALA A 1 81 ? -22.709 -14.634 1.515 1.00 90.62 81 ALA A N 1
ATOM 637 C CA . ALA A 1 81 ? -21.622 -14.912 2.451 1.00 90.62 81 ALA A CA 1
ATOM 638 C C . ALA A 1 81 ? -21.909 -14.382 3.864 1.00 90.62 81 ALA A C 1
ATOM 640 O O . ALA A 1 81 ? -21.514 -14.997 4.849 1.00 90.62 81 ALA A O 1
ATOM 641 N N . ALA A 1 82 ? -22.613 -13.257 3.977 1.00 88.75 82 ALA A N 1
ATOM 642 C CA . ALA A 1 82 ? -22.765 -12.528 5.226 1.00 88.75 82 ALA A CA 1
ATOM 643 C C . ALA A 1 82 ? -23.494 -13.263 6.370 1.00 88.75 82 ALA A C 1
ATOM 645 O O . ALA A 1 82 ? -23.137 -12.999 7.512 1.00 88.75 82 ALA A O 1
ATOM 646 N N . PRO A 1 83 ? -24.468 -14.168 6.149 1.00 88.69 83 PRO A N 1
ATOM 647 C CA . PRO A 1 83 ? -25.027 -14.994 7.224 1.00 88.69 83 PRO A CA 1
ATOM 648 C C . PRO A 1 83 ? -24.007 -15.947 7.864 1.00 88.69 83 PRO A C 1
ATOM 650 O O . PRO A 1 83 ? -24.206 -16.380 8.989 1.00 88.69 83 PRO A O 1
ATOM 653 N N . LYS A 1 84 ? -22.917 -16.273 7.155 1.00 90.94 84 LYS A N 1
ATOM 654 C CA . LYS A 1 84 ? -21.842 -17.160 7.631 1.00 90.94 84 LYS A CA 1
ATOM 655 C C . LYS A 1 84 ? -20.725 -16.403 8.359 1.00 90.94 84 LYS A C 1
ATOM 657 O O . LYS A 1 84 ? -19.717 -17.006 8.719 1.00 90.94 84 LYS A O 1
ATOM 662 N N . LEU A 1 85 ? -20.848 -15.082 8.497 1.00 87.75 85 LEU A N 1
ATOM 663 C CA . LEU A 1 85 ? -19.842 -14.236 9.130 1.00 87.75 85 LEU A CA 1
ATOM 664 C C . LEU A 1 85 ? -20.244 -13.923 10.564 1.00 87.75 85 LEU A C 1
ATOM 666 O O . LEU A 1 85 ? -21.391 -13.581 10.839 1.00 87.75 85 LEU A O 1
ATOM 670 N N . GLU A 1 86 ? -19.264 -13.970 11.459 1.00 78.94 86 GLU A N 1
ATOM 671 C CA . GLU A 1 86 ? -19.414 -13.449 12.812 1.00 78.94 86 GLU A CA 1
ATOM 672 C C . GLU A 1 86 ? -19.704 -11.945 12.766 1.00 78.94 86 GLU A C 1
ATOM 674 O O . GLU A 1 86 ? -19.111 -11.207 11.971 1.00 78.94 86 GLU A O 1
ATOM 679 N N . ASN A 1 87 ? -20.598 -11.471 13.636 1.00 75.12 87 ASN A N 1
ATOM 680 C CA . ASN A 1 87 ? -20.982 -10.061 13.697 1.00 75.12 87 ASN A CA 1
ATOM 681 C C . ASN A 1 87 ? -19.951 -9.212 14.458 1.00 75.12 87 ASN A C 1
ATOM 683 O O . ASN A 1 87 ? -20.256 -8.539 15.437 1.00 75.12 87 ASN A O 1
ATOM 687 N N . ASN A 1 88 ? -18.699 -9.278 14.017 1.00 72.31 88 ASN A N 1
ATOM 688 C CA . ASN A 1 88 ? -17.564 -8.584 14.603 1.00 72.31 88 ASN A CA 1
ATOM 689 C C . ASN A 1 88 ? -16.654 -8.012 13.499 1.00 72.31 88 ASN A C 1
ATOM 691 O O . ASN A 1 88 ? -16.929 -8.105 12.297 1.00 72.31 88 ASN A O 1
ATOM 695 N N . ARG A 1 89 ? -15.556 -7.370 13.909 1.00 71.38 89 ARG A N 1
ATOM 696 C CA . ARG A 1 89 ? -14.597 -6.748 12.982 1.00 71.38 89 ARG A CA 1
ATOM 697 C C . ARG A 1 89 ? -13.936 -7.773 12.056 1.00 71.38 89 ARG A C 1
ATOM 699 O O . ARG A 1 89 ? -13.699 -7.466 10.887 1.00 71.38 89 ARG A O 1
ATOM 706 N N . ASP A 1 90 ? -13.665 -8.976 12.553 1.00 75.50 90 ASP A N 1
ATOM 707 C CA . ASP A 1 90 ? -12.968 -10.018 11.801 1.00 75.50 90 ASP A CA 1
ATOM 708 C C . ASP A 1 90 ? -13.853 -10.646 10.726 1.00 75.50 90 ASP A C 1
ATOM 710 O O . ASP A 1 90 ? -13.391 -10.850 9.600 1.00 75.50 90 ASP A O 1
ATOM 714 N N . GLY A 1 91 ? -15.139 -10.850 11.019 1.00 81.06 91 GLY A N 1
ATOM 715 C CA . GLY A 1 91 ? -16.142 -11.256 10.039 1.00 81.06 91 GLY A CA 1
ATOM 716 C C . GLY A 1 91 ? -16.208 -10.279 8.865 1.00 81.06 91 GLY A C 1
ATOM 717 O O . GLY A 1 91 ? -16.070 -10.688 7.713 1.00 81.06 91 GLY A O 1
ATOM 718 N N . VAL A 1 92 ? -16.303 -8.974 9.142 1.00 85.44 92 VAL A N 1
ATOM 719 C CA . VAL A 1 92 ? -16.278 -7.931 8.100 1.00 85.44 92 VAL A CA 1
ATOM 720 C C . VAL A 1 92 ? -14.956 -7.934 7.325 1.00 85.44 92 VAL A C 1
ATOM 722 O O . VAL A 1 92 ? -14.967 -7.849 6.097 1.00 85.44 92 VAL A O 1
ATOM 725 N N . ASN A 1 93 ? -13.813 -8.076 8.003 1.00 85.75 93 ASN A N 1
ATOM 726 C CA . ASN A 1 93 ? -12.498 -8.104 7.356 1.00 85.75 93 ASN A CA 1
ATOM 727 C C . ASN A 1 93 ? -12.367 -9.230 6.318 1.00 85.75 93 ASN A C 1
ATOM 729 O O . ASN A 1 93 ? -11.694 -9.039 5.303 1.00 85.75 93 ASN A O 1
ATOM 733 N N . ARG A 1 94 ? -13.027 -10.382 6.511 1.00 90.00 94 ARG A N 1
ATOM 734 C CA . ARG A 1 94 ? -13.016 -11.489 5.534 1.00 90.00 94 ARG A CA 1
ATOM 735 C C . ARG A 1 94 ? -13.588 -11.087 4.170 1.00 90.00 94 ARG A C 1
ATOM 737 O O . ARG A 1 94 ? -13.113 -11.598 3.158 1.00 90.00 94 ARG A O 1
ATOM 744 N N . LEU A 1 95 ? -14.524 -10.135 4.117 1.00 93.69 95 LEU A N 1
ATOM 745 C CA . LEU A 1 95 ? -15.104 -9.641 2.860 1.00 93.69 95 LEU A CA 1
ATOM 746 C C . LEU A 1 95 ? -14.086 -8.907 1.972 1.00 93.69 95 LEU A C 1
ATOM 748 O O . LEU A 1 95 ? -14.263 -8.841 0.758 1.00 93.69 95 LEU A O 1
ATOM 752 N N . PHE A 1 96 ? -13.005 -8.384 2.557 1.00 94.31 96 PHE A N 1
ATOM 753 C CA . PHE A 1 96 ? -11.966 -7.649 1.834 1.00 94.31 96 PHE A CA 1
ATOM 754 C C . PHE A 1 96 ? -10.839 -8.541 1.292 1.00 94.31 96 PHE A C 1
ATOM 756 O O . PHE A 1 96 ? -10.002 -8.052 0.541 1.00 94.31 96 PHE A O 1
ATOM 763 N N . THR A 1 97 ? -10.803 -9.840 1.617 1.00 92.00 97 THR A N 1
ATOM 764 C CA . THR A 1 97 ? -9.700 -10.738 1.224 1.00 92.00 97 THR A CA 1
ATOM 765 C C . THR A 1 97 ? -9.537 -10.876 -0.280 1.00 92.00 97 THR A C 1
ATOM 767 O O . THR A 1 97 ? -8.455 -10.615 -0.795 1.00 92.00 97 THR A O 1
ATOM 770 N N . VAL A 1 98 ? -10.591 -11.296 -0.981 1.00 92.81 98 VAL A N 1
ATOM 771 C CA . VAL A 1 98 ? -10.518 -11.543 -2.427 1.00 92.81 98 VAL A CA 1
ATOM 772 C C . VAL A 1 98 ? -10.184 -10.257 -3.191 1.00 92.81 98 VAL A C 1
ATOM 774 O O . VAL A 1 98 ? -9.222 -10.275 -3.959 1.00 92.81 98 VAL A O 1
ATOM 777 N N . PRO A 1 99 ? -10.871 -9.120 -2.943 1.00 93.19 99 PRO A N 1
ATOM 778 C CA . PRO A 1 99 ? -10.508 -7.857 -3.576 1.00 93.19 99 PRO A CA 1
ATOM 779 C C . PRO A 1 99 ? -9.050 -7.458 -3.301 1.00 93.19 99 PRO A C 1
ATOM 781 O O . PRO A 1 99 ? -8.352 -7.035 -4.216 1.00 93.19 99 PRO A O 1
ATOM 784 N N . LEU A 1 100 ? -8.567 -7.624 -2.065 1.00 92.50 100 LEU A N 1
ATOM 785 C CA . LEU A 1 100 ? -7.192 -7.281 -1.705 1.00 92.50 100 LEU A CA 1
ATOM 786 C C . LEU A 1 100 ? -6.157 -8.139 -2.445 1.00 92.50 100 LEU A C 1
ATOM 788 O O . LEU A 1 100 ? -5.160 -7.593 -2.907 1.00 92.50 100 LEU A O 1
ATOM 792 N N . ILE A 1 101 ? -6.388 -9.449 -2.583 1.00 93.12 101 ILE A N 1
ATOM 793 C CA . ILE A 1 101 ? -5.495 -10.350 -3.330 1.00 93.12 101 ILE A CA 1
ATOM 794 C C . ILE A 1 101 ? -5.415 -9.922 -4.798 1.00 93.12 101 ILE A C 1
ATOM 796 O O . ILE A 1 101 ? -4.319 -9.805 -5.342 1.00 93.12 101 ILE A O 1
ATOM 800 N N . ILE A 1 102 ? -6.562 -9.635 -5.422 1.00 92.12 102 ILE A N 1
ATOM 801 C CA . ILE A 1 102 ? -6.619 -9.183 -6.819 1.00 92.12 102 ILE A CA 1
ATOM 802 C C . ILE A 1 102 ? -5.855 -7.864 -6.980 1.00 92.12 102 ILE A C 1
ATOM 804 O O . ILE A 1 102 ? -5.008 -7.742 -7.862 1.00 92.12 102 ILE A O 1
ATOM 808 N N . SER A 1 103 ? -6.089 -6.893 -6.099 1.00 90.06 103 SER A N 1
ATOM 809 C CA . SER A 1 103 ? -5.385 -5.607 -6.131 1.00 90.06 103 SER A CA 1
ATOM 810 C C . SER A 1 103 ? -3.886 -5.743 -5.905 1.00 90.06 103 SER A C 1
ATOM 812 O O . SER A 1 103 ? -3.109 -5.068 -6.575 1.00 90.06 103 SER A O 1
ATOM 814 N N . ALA A 1 104 ? -3.466 -6.624 -4.996 1.00 89.00 104 ALA A N 1
ATOM 815 C CA . ALA A 1 104 ? -2.057 -6.914 -4.770 1.00 89.00 104 ALA A CA 1
ATOM 816 C C . ALA A 1 104 ? -1.404 -7.524 -6.020 1.00 89.00 104 ALA A C 1
ATOM 818 O O . ALA A 1 104 ? -0.316 -7.095 -6.397 1.00 89.00 104 ALA A O 1
ATOM 819 N N . ALA A 1 105 ? -2.084 -8.449 -6.705 1.00 90.81 105 ALA A N 1
ATOM 820 C CA . ALA A 1 105 ? -1.606 -9.026 -7.960 1.00 90.81 105 ALA A CA 1
ATOM 821 C C . ALA A 1 105 ? -1.480 -7.968 -9.071 1.00 90.81 105 ALA A C 1
ATOM 823 O O . ALA A 1 105 ? -0.445 -7.885 -9.729 1.00 90.81 105 ALA A O 1
ATOM 824 N N . LEU A 1 106 ? -2.489 -7.106 -9.238 1.00 88.25 106 LEU A N 1
ATOM 825 C CA . LEU A 1 106 ? -2.466 -6.027 -10.234 1.00 88.25 106 LEU A CA 1
ATOM 826 C C . L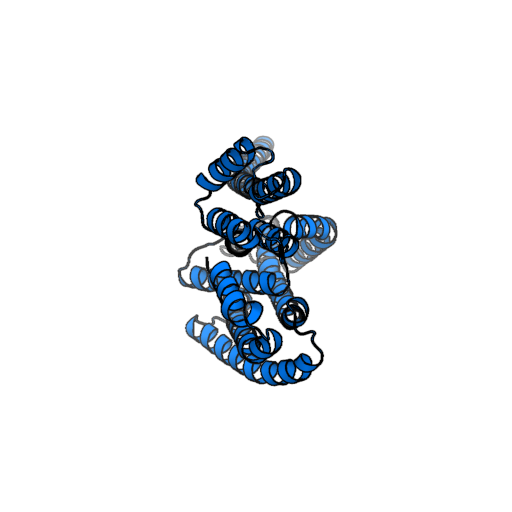EU A 1 106 ? -1.370 -4.993 -9.947 1.00 88.25 106 LEU A C 1
ATOM 828 O O . LEU A 1 106 ? -0.672 -4.558 -10.863 1.00 88.25 106 LEU A O 1
ATOM 832 N N . LEU A 1 107 ? -1.199 -4.607 -8.679 1.00 84.94 107 LEU A N 1
ATOM 833 C CA . LEU A 1 107 ? -0.148 -3.679 -8.272 1.00 84.94 107 LEU A CA 1
ATOM 834 C C . LEU A 1 107 ? 1.239 -4.301 -8.462 1.00 84.94 107 LEU A C 1
ATOM 836 O O . LEU A 1 107 ? 2.138 -3.626 -8.955 1.00 84.94 107 LEU A O 1
ATOM 840 N N . SER A 1 108 ? 1.399 -5.586 -8.131 1.00 86.00 108 SER A N 1
ATOM 841 C CA . SER A 1 108 ? 2.640 -6.332 -8.350 1.00 86.00 108 SER A CA 1
ATOM 842 C C . SER A 1 108 ? 2.992 -6.417 -9.834 1.00 86.00 108 SER A C 1
ATOM 844 O O . SER A 1 108 ? 4.139 -6.161 -10.186 1.00 86.00 108 SER A O 1
ATOM 846 N N . PHE A 1 109 ? 2.015 -6.672 -10.709 1.00 85.38 109 PHE A N 1
ATOM 847 C CA . PHE A 1 109 ? 2.218 -6.660 -12.157 1.00 85.38 109 PHE A CA 1
ATOM 848 C C . PHE A 1 109 ? 2.671 -5.283 -12.660 1.00 85.38 109 PHE A C 1
ATOM 850 O O . PHE A 1 109 ? 3.685 -5.167 -13.348 1.00 85.38 109 PHE A O 1
ATOM 857 N N . ALA A 1 110 ? 1.950 -4.221 -12.293 1.00 81.38 110 ALA A N 1
ATOM 858 C CA . ALA A 1 110 ? 2.259 -2.876 -12.765 1.00 81.38 110 ALA A CA 1
ATOM 859 C C . ALA A 1 110 ? 3.590 -2.340 -12.220 1.00 81.38 110 ALA A C 1
ATOM 861 O O . ALA A 1 110 ? 4.305 -1.632 -12.928 1.00 81.38 110 ALA A O 1
ATOM 862 N N . HIS A 1 111 ? 3.937 -2.661 -10.973 1.00 79.31 111 HIS A N 1
ATOM 863 C CA . HIS A 1 111 ? 5.224 -2.293 -10.392 1.00 79.31 111 HIS A CA 1
ATOM 864 C C . HIS A 1 111 ? 6.355 -3.102 -11.028 1.00 79.31 111 HIS A C 1
ATOM 866 O O . HIS A 1 111 ? 7.301 -2.511 -11.534 1.00 79.31 111 HIS A O 1
ATOM 872 N N . GLY A 1 112 ? 6.187 -4.424 -11.145 1.00 83.12 112 GLY A N 1
ATOM 873 C CA . GLY A 1 112 ? 7.158 -5.310 -11.783 1.00 83.12 112 GLY A CA 1
ATOM 874 C C . GLY A 1 112 ? 7.482 -4.896 -13.218 1.00 83.12 112 GLY A C 1
ATOM 875 O O . GLY A 1 112 ? 8.649 -4.832 -13.583 1.00 83.12 112 GLY A O 1
ATOM 876 N N . ALA A 1 113 ? 6.480 -4.511 -14.014 1.00 79.25 113 ALA A N 1
ATOM 877 C CA . ALA A 1 113 ? 6.705 -4.022 -15.376 1.00 79.25 113 ALA A CA 1
ATOM 878 C C . ALA A 1 113 ? 7.570 -2.745 -15.432 1.00 79.25 113 ALA A C 1
ATOM 880 O O . ALA A 1 113 ? 8.356 -2.573 -16.364 1.00 79.25 113 ALA A O 1
ATOM 881 N N . ASN A 1 114 ? 7.443 -1.852 -14.444 1.00 79.94 114 ASN A N 1
ATOM 882 C CA . ASN A 1 114 ? 8.267 -0.643 -14.354 1.00 79.94 114 ASN A CA 1
ATOM 883 C C . ASN A 1 114 ? 9.668 -0.947 -13.803 1.00 79.94 114 ASN A C 1
ATOM 885 O O . ASN A 1 114 ? 10.656 -0.423 -14.313 1.00 79.94 114 ASN A O 1
ATOM 889 N N . ASP A 1 115 ? 9.763 -1.817 -12.801 1.00 82.69 115 ASP A N 1
ATOM 890 C CA . ASP A 1 115 ? 11.028 -2.145 -12.146 1.00 82.69 115 ASP A CA 1
ATOM 891 C C . ASP A 1 115 ? 11.941 -2.983 -13.038 1.00 82.69 115 ASP A C 1
ATOM 893 O O . ASP A 1 115 ? 13.148 -2.749 -13.051 1.00 82.69 115 ASP A O 1
ATOM 897 N N . VAL A 1 116 ? 11.381 -3.893 -13.849 1.00 85.31 116 VAL A N 1
ATOM 898 C CA . VAL A 1 116 ? 12.150 -4.617 -14.873 1.00 85.31 116 VAL A CA 1
ATOM 899 C C . VAL A 1 116 ? 12.825 -3.617 -15.806 1.00 85.31 116 VAL A C 1
ATOM 901 O O . VAL A 1 116 ? 14.024 -3.733 -16.027 1.00 85.31 116 VAL A O 1
ATOM 904 N N . ALA A 1 117 ? 12.100 -2.603 -16.294 1.00 78.88 117 ALA A N 1
ATOM 905 C CA . ALA A 1 117 ? 12.661 -1.591 -17.191 1.00 78.88 117 ALA A CA 1
ATOM 906 C C . ALA A 1 117 ? 13.802 -0.791 -16.536 1.00 78.88 117 ALA A C 1
ATOM 908 O O . ALA A 1 117 ? 14.816 -0.536 -17.184 1.00 78.88 117 ALA A O 1
ATOM 909 N N . ASN A 1 118 ? 13.668 -0.449 -15.252 1.00 82.62 118 ASN A N 1
ATOM 910 C CA . ASN A 1 118 ? 14.711 0.255 -14.503 1.00 82.62 118 ASN A CA 1
ATOM 911 C C . ASN A 1 118 ? 15.958 -0.615 -14.283 1.00 82.62 118 ASN A C 1
ATOM 913 O O . ASN A 1 118 ? 17.076 -0.118 -14.392 1.00 82.62 118 ASN A O 1
ATOM 917 N N . ALA A 1 119 ? 15.778 -1.906 -13.994 1.00 85.62 119 ALA A N 1
ATOM 918 C CA . ALA A 1 119 ? 16.878 -2.831 -13.739 1.00 85.62 119 ALA A CA 1
ATOM 919 C C . ALA A 1 119 ? 17.651 -3.194 -15.017 1.00 85.62 119 ALA A C 1
ATOM 921 O O . ALA A 1 119 ? 18.877 -3.277 -15.002 1.00 85.62 119 ALA A O 1
ATOM 922 N N . VAL A 1 120 ? 16.942 -3.403 -16.129 1.00 90.19 120 VAL A N 1
ATOM 923 C CA . VAL A 1 120 ? 17.549 -3.855 -17.389 1.00 90.19 120 VAL A CA 1
ATOM 924 C C . VAL A 1 120 ? 17.982 -2.721 -18.312 1.00 90.19 120 VAL A C 1
ATOM 926 O O . VAL A 1 120 ? 18.703 -2.979 -19.270 1.00 90.19 120 VAL A O 1
ATOM 929 N N . GLY A 1 121 ? 17.569 -1.480 -18.040 1.00 87.38 121 GLY A N 1
ATOM 930 C CA . GLY A 1 121 ? 17.899 -0.305 -18.852 1.00 87.38 121 GLY A CA 1
ATOM 931 C C . GLY A 1 121 ? 19.402 -0.127 -19.108 1.00 87.38 121 GLY A C 1
ATOM 932 O O . GLY A 1 121 ? 19.787 -0.014 -20.272 1.00 87.38 121 GLY A O 1
ATOM 933 N N . PRO A 1 122 ? 20.270 -0.171 -18.076 1.00 88.31 122 PRO A N 1
ATOM 934 C CA . PRO A 1 122 ? 21.718 -0.091 -18.272 1.00 88.31 122 PRO A CA 1
ATOM 935 C C . PRO A 1 122 ? 22.275 -1.226 -19.142 1.00 88.31 122 PRO A C 1
ATOM 937 O O . PRO A 1 122 ? 23.053 -0.971 -20.056 1.00 88.31 122 PRO A O 1
ATOM 940 N N . LEU A 1 123 ? 21.836 -2.470 -18.909 1.00 88.81 123 LEU A N 1
ATOM 941 C CA . LEU A 1 123 ? 22.269 -3.629 -19.698 1.00 88.81 123 LEU A CA 1
ATOM 942 C C . LEU A 1 123 ? 21.816 -3.514 -21.160 1.00 88.81 123 LEU A C 1
ATOM 944 O O . LEU A 1 123 ? 22.594 -3.795 -22.065 1.00 88.81 123 LEU A O 1
ATOM 948 N N . ALA A 1 124 ? 20.587 -3.053 -21.397 1.00 87.94 124 ALA A N 1
ATOM 949 C CA . ALA A 1 124 ? 20.079 -2.795 -22.738 1.00 87.94 124 ALA A CA 1
ATOM 950 C C . ALA A 1 124 ? 20.899 -1.719 -23.465 1.00 87.94 124 ALA A C 1
ATOM 952 O O . ALA A 1 124 ? 21.182 -1.883 -24.645 1.00 87.94 124 ALA A O 1
ATOM 953 N N . GLY A 1 125 ? 21.327 -0.665 -22.761 1.00 86.56 125 GLY A N 1
ATOM 954 C CA . GLY A 1 125 ? 22.215 0.362 -23.314 1.00 86.56 125 GLY A CA 1
ATOM 955 C C . GLY A 1 125 ? 23.594 -0.178 -23.701 1.00 86.56 125 GLY A C 1
ATOM 956 O O . GLY A 1 125 ? 24.102 0.166 -24.762 1.00 86.56 125 GLY A O 1
ATOM 957 N N . VAL A 1 126 ? 24.179 -1.066 -22.887 1.00 86.38 126 VAL A N 1
ATOM 958 C CA . VAL A 1 126 ? 25.445 -1.745 -23.226 1.00 86.38 126 VAL A CA 1
ATOM 959 C C . VAL A 1 126 ? 25.279 -2.627 -24.462 1.00 86.38 126 VAL A C 1
ATOM 961 O O . VAL A 1 126 ? 26.108 -2.572 -25.364 1.00 86.38 126 VAL A O 1
ATOM 964 N N . VAL A 1 127 ? 24.205 -3.420 -24.525 1.00 86.75 127 VAL A N 1
ATOM 965 C CA . VAL A 1 127 ? 23.922 -4.280 -25.684 1.00 86.75 127 VAL A CA 1
ATOM 966 C C . VAL A 1 127 ? 23.757 -3.438 -26.944 1.00 86.75 127 VAL A C 1
ATOM 968 O O . VAL A 1 127 ? 24.407 -3.734 -27.939 1.00 86.75 127 VAL A O 1
ATOM 971 N N . ASP A 1 128 ? 22.958 -2.370 -26.885 1.00 84.94 128 ASP A N 1
ATOM 972 C CA . ASP A 1 128 ? 22.731 -1.470 -28.018 1.00 84.94 128 ASP A CA 1
ATOM 973 C C . ASP A 1 128 ? 24.036 -0.848 -28.528 1.00 84.94 128 ASP A C 1
ATOM 975 O O . ASP A 1 128 ? 24.303 -0.901 -29.728 1.00 84.94 128 ASP A O 1
ATOM 979 N N . ALA A 1 129 ? 24.886 -0.354 -27.620 1.00 83.75 129 ALA A N 1
ATOM 980 C CA . ALA A 1 129 ? 26.182 0.233 -27.957 1.00 83.75 129 ALA A CA 1
ATOM 981 C C . ALA A 1 129 ? 27.162 -0.768 -28.597 1.00 83.75 129 ALA A C 1
ATOM 983 O O . ALA A 1 129 ? 27.976 -0.376 -29.427 1.00 83.75 129 ALA A O 1
ATOM 984 N N . LEU A 1 130 ? 27.094 -2.051 -28.226 1.00 84.25 130 LEU A N 1
ATOM 985 C CA . LEU A 1 130 ? 27.934 -3.104 -28.809 1.00 84.25 130 LEU A CA 1
ATOM 986 C C . LEU A 1 130 ? 27.406 -3.604 -30.158 1.00 84.25 130 LEU A C 1
ATOM 988 O O . LEU A 1 130 ? 28.191 -4.029 -31.002 1.00 84.25 130 LEU A O 1
ATOM 992 N N . THR A 1 131 ? 26.087 -3.591 -30.359 1.00 81.19 131 THR A N 1
ATOM 993 C CA . THR A 1 131 ? 25.463 -4.098 -31.589 1.00 81.19 131 THR A CA 1
ATOM 994 C C . THR A 1 131 ? 25.346 -3.047 -32.688 1.00 81.19 131 THR A C 1
ATOM 996 O O . THR A 1 131 ? 25.411 -3.398 -33.863 1.00 81.19 131 THR A O 1
ATOM 999 N N . ASN A 1 132 ? 25.180 -1.771 -32.330 1.00 77.81 132 ASN A N 1
ATOM 1000 C CA . ASN A 1 132 ? 24.990 -0.675 -33.276 1.00 77.81 132 ASN A CA 1
ATOM 1001 C C . ASN A 1 132 ? 26.262 0.184 -33.342 1.00 77.81 132 ASN A C 1
ATOM 1003 O O . ASN A 1 132 ? 26.493 1.045 -32.495 1.00 77.81 132 ASN A O 1
ATOM 1007 N N . ALA A 1 133 ? 27.077 -0.052 -34.374 1.00 60.16 133 ALA A N 1
ATOM 1008 C CA . ALA A 1 133 ? 28.398 0.559 -34.557 1.00 60.16 133 ALA A CA 1
ATOM 1009 C C . ALA A 1 133 ? 28.389 2.089 -34.788 1.00 60.16 133 ALA A C 1
ATOM 1011 O O . ALA A 1 133 ? 29.425 2.726 -34.629 1.00 60.16 133 ALA A O 1
ATOM 1012 N N . GLU A 1 134 ? 27.244 2.693 -35.129 1.00 60.19 134 GLU A N 1
ATOM 1013 C CA . GLU A 1 134 ? 27.130 4.130 -35.452 1.00 60.19 134 GLU A CA 1
ATOM 1014 C C . GLU A 1 134 ? 26.653 5.017 -34.288 1.00 60.19 134 GLU A C 1
ATOM 1016 O O . GLU A 1 134 ? 26.315 6.181 -34.484 1.00 60.19 134 GLU A O 1
ATOM 1021 N N . GLY A 1 135 ? 26.670 4.507 -33.054 1.00 55.34 135 GLY A N 1
ATOM 1022 C CA . GLY A 1 135 ? 26.336 5.309 -31.880 1.00 55.34 135 GLY A CA 1
ATOM 1023 C C . GLY A 1 135 ? 24.832 5.508 -31.715 1.00 55.34 135 GLY A C 1
ATOM 1024 O O . GLY A 1 135 ? 24.284 6.536 -32.089 1.00 55.34 135 GLY A O 1
ATOM 1025 N N . GLY A 1 136 ? 24.197 4.523 -31.075 1.00 57.97 136 GLY A N 1
ATOM 1026 C CA . GLY A 1 136 ? 22.930 4.660 -30.355 1.00 57.97 136 GLY A CA 1
ATOM 1027 C C . GLY A 1 136 ? 21.744 5.148 -31.185 1.00 57.97 136 GLY A C 1
ATOM 1028 O O . GLY A 1 136 ? 21.550 6.343 -31.408 1.00 57.97 136 GLY A O 1
ATOM 1029 N N . SER A 1 137 ? 20.848 4.230 -31.539 1.00 55.03 137 SER A N 1
ATOM 1030 C CA . SER A 1 137 ? 19.529 4.619 -32.044 1.00 55.03 137 SER A CA 1
ATOM 1031 C C . SER A 1 137 ? 18.856 5.570 -31.041 1.00 55.03 137 SER A C 1
ATOM 1033 O O . SER A 1 137 ? 18.858 5.308 -29.840 1.00 55.03 137 SER A O 1
ATOM 1035 N N . SER A 1 138 ? 18.195 6.639 -31.509 1.00 58.16 138 SER A N 1
ATOM 1036 C CA . SER A 1 138 ? 17.452 7.585 -30.641 1.00 58.16 138 SER A CA 1
ATOM 1037 C C . SER A 1 138 ? 16.376 6.916 -29.764 1.00 58.16 138 SER A C 1
ATOM 1039 O O . SER A 1 138 ? 15.852 7.521 -28.826 1.00 58.16 138 SER A O 1
ATOM 1041 N N . LYS A 1 139 ? 16.057 5.648 -30.051 1.00 61.66 139 LYS A N 1
ATOM 1042 C CA . LYS A 1 139 ? 15.279 4.748 -29.206 1.00 61.66 139 LYS A CA 1
ATOM 1043 C C . LYS A 1 139 ? 16.018 3.420 -29.041 1.00 61.66 139 LYS A C 1
ATOM 1045 O O . LYS A 1 139 ? 15.987 2.588 -29.942 1.00 61.66 139 LYS A O 1
ATOM 1050 N N . VAL A 1 140 ? 16.595 3.205 -27.863 1.00 67.12 140 VAL A N 1
ATOM 1051 C CA . VAL A 1 140 ? 17.108 1.893 -27.449 1.00 67.12 140 VAL A CA 1
ATOM 1052 C C . VAL A 1 140 ? 15.918 0.969 -27.191 1.00 67.12 140 VAL A C 1
ATOM 1054 O O . VAL A 1 140 ? 15.162 1.154 -26.232 1.00 67.12 140 VAL A O 1
ATOM 1057 N N . ALA A 1 141 ? 15.713 -0.011 -28.068 1.00 75.25 141 ALA A N 1
ATOM 1058 C CA . ALA A 1 141 ? 14.745 -1.075 -27.838 1.00 75.25 141 ALA A CA 1
ATOM 1059 C C . ALA A 1 141 ? 15.374 -2.136 -26.927 1.00 75.25 141 ALA A C 1
ATOM 1061 O O . ALA A 1 141 ? 16.472 -2.611 -27.192 1.00 75.25 141 ALA A O 1
ATOM 1062 N N . ILE A 1 142 ? 14.681 -2.520 -25.853 1.00 81.50 142 ILE A N 1
ATOM 1063 C CA . ILE A 1 142 ? 15.179 -3.542 -24.925 1.00 81.50 142 ILE A CA 1
ATOM 1064 C C . ILE A 1 142 ? 14.956 -4.925 -25.561 1.00 81.50 142 ILE A C 1
ATOM 1066 O O . ILE A 1 142 ? 13.798 -5.293 -25.786 1.00 81.50 142 ILE A O 1
ATOM 1070 N N . PRO A 1 143 ? 16.011 -5.719 -25.825 1.00 85.50 143 PRO A N 1
ATOM 1071 C CA . PRO A 1 143 ? 15.844 -7.058 -26.378 1.00 85.50 143 PRO A CA 1
ATOM 1072 C C . PRO A 1 143 ? 15.074 -7.977 -25.421 1.00 85.50 143 PRO A C 1
ATOM 1074 O O . PRO A 1 143 ? 15.227 -7.901 -24.199 1.00 85.50 143 PRO A O 1
ATOM 1077 N N . LEU A 1 144 ? 14.281 -8.901 -25.975 1.00 87.88 144 LEU A N 1
ATOM 1078 C CA . LEU A 1 144 ? 13.431 -9.801 -25.185 1.00 87.88 144 LEU A CA 1
ATOM 1079 C C . LEU A 1 144 ? 14.228 -10.624 -24.165 1.00 87.88 144 LEU A C 1
ATOM 1081 O O . LEU A 1 144 ? 13.800 -10.758 -23.022 1.00 87.88 144 LEU A O 1
ATOM 1085 N N . TRP A 1 145 ? 15.404 -11.126 -24.542 1.00 91.06 145 TRP A N 1
ATOM 1086 C CA . TRP A 1 145 ? 16.250 -11.911 -23.642 1.00 91.06 145 TRP A CA 1
ATOM 1087 C C . TRP A 1 145 ? 16.741 -11.088 -22.439 1.00 91.06 145 TRP A C 1
ATOM 1089 O O . TRP A 1 145 ? 16.778 -11.607 -21.325 1.00 91.06 145 TRP A O 1
ATOM 1099 N N . VAL A 1 146 ? 17.027 -9.792 -22.626 1.00 90.31 146 VAL A N 1
ATOM 1100 C CA . VAL A 1 146 ? 17.404 -8.881 -21.533 1.00 90.31 146 VAL A CA 1
ATOM 1101 C C . VAL A 1 146 ? 16.218 -8.700 -20.580 1.00 90.31 146 VAL A C 1
ATOM 1103 O O . VAL A 1 146 ? 16.380 -8.785 -19.363 1.00 90.31 146 VAL A O 1
ATOM 1106 N N . MET A 1 147 ? 15.005 -8.520 -21.121 1.00 89.00 147 MET A N 1
ATOM 1107 C CA . MET A 1 147 ? 13.785 -8.438 -20.308 1.00 89.00 147 MET A CA 1
ATOM 1108 C C . MET A 1 147 ? 13.539 -9.719 -19.506 1.00 89.00 147 MET A C 1
ATOM 1110 O O . MET A 1 147 ? 13.163 -9.630 -18.339 1.00 89.00 147 MET A O 1
ATOM 1114 N N . VAL A 1 148 ? 13.775 -10.896 -20.096 1.00 91.56 148 VAL A N 1
ATOM 1115 C CA . VAL A 1 148 ? 13.635 -12.190 -19.408 1.00 91.56 148 VAL A CA 1
ATOM 1116 C C . VAL A 1 148 ? 14.621 -12.302 -18.245 1.00 91.56 148 VAL A C 1
ATOM 1118 O O . VAL A 1 148 ? 14.210 -12.676 -17.148 1.00 91.56 148 VAL A O 1
ATOM 1121 N N . ILE A 1 149 ? 15.887 -11.912 -18.438 1.00 91.88 149 ILE A N 1
ATOM 1122 C CA . ILE A 1 149 ? 16.882 -11.880 -17.354 1.00 91.88 149 ILE A CA 1
ATOM 1123 C C . ILE A 1 149 ? 16.411 -10.960 -16.221 1.00 91.88 149 ILE A C 1
ATOM 1125 O O . ILE A 1 149 ? 16.436 -11.362 -15.059 1.00 91.88 149 ILE A O 1
ATOM 1129 N N . GLY A 1 150 ? 15.926 -9.757 -16.544 1.00 91.31 150 GLY A N 1
ATOM 1130 C CA . GLY A 1 150 ? 15.393 -8.824 -15.549 1.00 91.31 150 GLY A CA 1
ATOM 1131 C C . GLY A 1 150 ? 14.181 -9.365 -14.794 1.00 91.31 150 GLY A C 1
ATOM 1132 O O . GLY A 1 150 ? 14.130 -9.292 -13.567 1.00 91.31 150 GLY A O 1
ATOM 1133 N N . ALA A 1 151 ? 13.218 -9.945 -15.513 1.00 90.06 151 ALA A N 1
ATOM 1134 C CA . ALA A 1 151 ? 12.008 -10.513 -14.927 1.00 90.06 151 ALA A CA 1
ATOM 1135 C C . ALA A 1 151 ? 12.326 -11.681 -13.981 1.00 90.06 151 ALA A C 1
ATOM 1137 O O . ALA A 1 151 ? 11.799 -11.732 -12.866 1.00 90.06 151 ALA A O 1
ATOM 1138 N N . LEU A 1 152 ? 13.223 -12.587 -14.386 1.00 93.25 152 LEU A N 1
ATOM 1139 C CA . LEU A 1 152 ? 13.680 -13.692 -13.542 1.00 93.25 152 LEU A CA 1
ATOM 1140 C C . LEU A 1 152 ? 14.490 -13.185 -12.346 1.00 93.25 152 LEU A C 1
ATOM 1142 O O . LEU A 1 152 ? 14.237 -13.615 -11.224 1.00 93.25 152 LEU A O 1
ATOM 1146 N N . GLY A 1 153 ? 15.399 -12.232 -12.555 1.00 92.44 153 GLY A N 1
ATOM 1147 C CA . GLY A 1 153 ? 16.219 -11.643 -11.496 1.00 92.44 153 GLY A CA 1
ATOM 1148 C C . GLY A 1 153 ? 15.384 -10.989 -10.396 1.00 92.44 153 GLY A C 1
ATOM 1149 O O . GLY A 1 153 ? 15.581 -11.285 -9.217 1.00 92.44 153 GLY A O 1
ATOM 1150 N N . ILE A 1 154 ? 14.395 -10.166 -10.765 1.00 90.31 154 ILE A N 1
ATOM 1151 C CA . ILE A 1 154 ? 13.467 -9.552 -9.801 1.00 90.31 154 ILE A CA 1
ATOM 1152 C C . ILE A 1 154 ? 12.623 -10.620 -9.099 1.00 90.31 154 ILE A C 1
ATOM 1154 O O . ILE A 1 154 ? 12.465 -10.563 -7.880 1.00 90.31 154 ILE A O 1
ATOM 1158 N N . SER A 1 155 ? 12.116 -11.615 -9.832 1.00 90.75 155 SER A N 1
ATOM 1159 C CA . SER A 1 155 ? 11.300 -12.693 -9.251 1.00 90.75 155 SER A CA 1
ATOM 1160 C C . SER A 1 155 ? 12.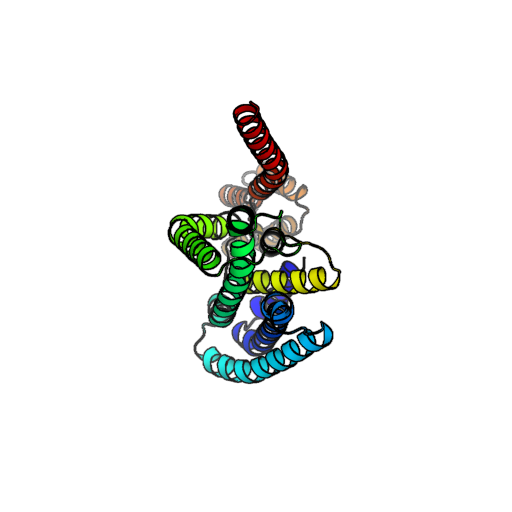080 -13.512 -8.218 1.00 90.75 155 SER A C 1
ATOM 1162 O O . SER A 1 155 ? 11.587 -13.746 -7.114 1.00 90.75 155 SER A O 1
ATOM 1164 N N . VAL A 1 156 ? 13.320 -13.893 -8.537 1.00 93.56 156 VAL A N 1
ATOM 1165 C CA . VAL A 1 156 ? 14.218 -14.620 -7.626 1.00 93.56 156 VAL A CA 1
ATOM 1166 C C . VAL A 1 156 ? 14.600 -13.745 -6.433 1.00 93.56 156 VAL A C 1
ATOM 1168 O O . VAL A 1 156 ? 14.503 -14.190 -5.291 1.00 93.56 156 VAL A O 1
ATOM 1171 N N . GLY A 1 157 ? 14.964 -12.480 -6.660 1.00 91.25 157 GLY A N 1
ATOM 1172 C CA . GLY A 1 157 ? 15.287 -11.538 -5.588 1.00 91.25 157 GLY A CA 1
ATOM 1173 C C . GLY A 1 157 ? 14.126 -11.343 -4.609 1.00 91.25 157 GLY A C 1
ATOM 1174 O O . GLY A 1 157 ? 14.324 -11.389 -3.393 1.00 91.25 157 GLY A O 1
ATOM 1175 N N . LEU A 1 158 ? 12.899 -11.200 -5.118 1.00 88.81 158 LEU A N 1
ATOM 1176 C CA . LEU A 1 158 ? 11.701 -11.082 -4.289 1.00 88.81 158 LEU A CA 1
ATOM 1177 C C . LEU A 1 158 ? 11.391 -12.385 -3.541 1.00 88.81 158 LEU A C 1
ATOM 1179 O O . LEU A 1 158 ? 10.993 -12.326 -2.380 1.00 88.81 158 LEU A O 1
ATOM 1183 N N . ALA A 1 159 ? 11.609 -13.551 -4.150 1.00 90.69 159 ALA A N 1
ATOM 1184 C CA . ALA A 1 159 ? 11.428 -14.835 -3.475 1.00 90.69 159 ALA A CA 1
ATOM 1185 C C . ALA A 1 159 ? 12.416 -15.021 -2.308 1.00 90.69 159 ALA A C 1
ATOM 1187 O O . ALA A 1 159 ? 12.020 -15.470 -1.232 1.00 90.69 159 ALA A O 1
ATOM 1188 N N . LEU A 1 160 ? 13.680 -14.628 -2.496 1.00 93.62 160 LEU A N 1
ATOM 1189 C CA . LEU A 1 160 ? 14.738 -14.781 -1.493 1.00 93.62 160 LEU A CA 1
ATOM 1190 C C . LEU A 1 160 ? 14.649 -13.738 -0.368 1.00 93.62 160 LEU A C 1
ATOM 1192 O O . LEU A 1 160 ? 14.752 -14.080 0.810 1.00 93.62 160 LEU A O 1
ATOM 1196 N N . PHE A 1 161 ? 14.446 -12.462 -0.709 1.00 89.25 161 PHE A N 1
ATOM 1197 C CA . PHE A 1 161 ? 14.554 -11.346 0.242 1.00 89.25 161 PHE A CA 1
ATOM 1198 C C . PHE A 1 161 ? 13.211 -10.684 0.585 1.00 89.25 161 PHE A C 1
ATOM 1200 O O . PHE A 1 161 ? 13.091 -10.022 1.622 1.00 89.25 161 PHE A O 1
ATOM 1207 N N . GLY A 1 162 ? 12.177 -10.891 -0.233 1.00 86.00 162 GLY A N 1
ATOM 1208 C CA . GLY A 1 162 ? 10.848 -10.307 -0.048 1.00 86.00 162 GLY A CA 1
ATOM 1209 C C . GLY A 1 162 ? 10.170 -10.676 1.274 1.00 86.00 162 GLY A C 1
ATOM 1210 O O . GLY A 1 162 ? 9.684 -9.763 1.943 1.00 86.00 162 GLY A O 1
ATOM 1211 N N . PRO A 1 163 ? 10.164 -11.946 1.734 1.00 87.00 163 PRO A N 1
ATOM 1212 C CA . PRO A 1 163 ? 9.459 -12.322 2.961 1.00 87.00 163 PRO A CA 1
ATOM 1213 C C . PRO A 1 163 ? 9.923 -11.557 4.205 1.00 87.00 163 PRO A C 1
ATOM 1215 O O . PRO A 1 163 ? 9.099 -11.165 5.034 1.00 87.00 163 PRO A O 1
ATOM 1218 N N . LYS A 1 164 ? 11.233 -11.304 4.332 1.00 82.88 164 LYS A N 1
ATOM 1219 C CA . LYS A 1 164 ? 11.794 -10.544 5.457 1.00 82.88 164 LYS A CA 1
ATOM 1220 C C . LYS A 1 164 ? 11.324 -9.091 5.413 1.00 82.88 164 LYS A C 1
ATOM 1222 O O . LYS A 1 164 ? 10.879 -8.573 6.430 1.00 82.88 164 LYS A O 1
ATOM 1227 N N . LEU A 1 165 ? 11.349 -8.468 4.234 1.00 78.12 165 LEU A N 1
ATOM 1228 C CA . LEU A 1 165 ? 10.932 -7.078 4.053 1.00 78.12 165 LEU A CA 1
ATOM 1229 C C . LEU A 1 165 ? 9.417 -6.895 4.248 1.00 78.12 165 LEU A C 1
ATOM 1231 O O . LEU A 1 165 ? 8.997 -5.951 4.915 1.00 78.12 165 LEU A O 1
ATOM 1235 N N . ILE A 1 166 ? 8.605 -7.827 3.737 1.00 81.00 166 ILE A N 1
ATOM 1236 C CA . ILE A 1 166 ? 7.144 -7.833 3.907 1.00 81.00 166 ILE A CA 1
ATOM 1237 C C . ILE A 1 166 ? 6.776 -7.938 5.389 1.00 81.00 166 ILE A C 1
ATOM 1239 O O . ILE A 1 166 ? 5.899 -7.206 5.845 1.00 81.00 166 ILE A O 1
ATOM 1243 N N . ARG A 1 167 ? 7.458 -8.801 6.158 1.00 75.38 167 ARG A N 1
ATOM 1244 C CA . ARG A 1 167 ? 7.246 -8.899 7.611 1.00 75.38 167 ARG A CA 1
ATOM 1245 C C . ARG A 1 167 ? 7.585 -7.585 8.305 1.00 75.38 167 ARG A C 1
ATOM 1247 O O . ARG A 1 167 ? 6.737 -7.073 9.022 1.00 75.38 167 ARG A O 1
ATOM 1254 N N . THR A 1 168 ? 8.752 -7.003 8.026 1.00 69.88 168 THR A N 1
ATOM 1255 C CA . THR A 1 168 ? 9.170 -5.727 8.626 1.00 69.88 168 THR A CA 1
ATOM 1256 C C . THR A 1 168 ? 8.165 -4.608 8.339 1.00 69.88 168 THR A C 1
ATOM 1258 O O . THR A 1 168 ? 7.710 -3.950 9.265 1.00 69.88 168 THR A O 1
ATOM 1261 N N . VAL A 1 169 ? 7.747 -4.405 7.085 1.00 68.25 169 VAL A N 1
ATOM 1262 C CA . VAL A 1 169 ? 6.758 -3.360 6.743 1.00 68.25 169 VAL A CA 1
ATOM 1263 C C . VAL A 1 169 ? 5.385 -3.658 7.359 1.00 68.25 169 VAL A C 1
ATOM 1265 O O . VAL A 1 169 ? 4.701 -2.739 7.812 1.00 68.25 169 VAL A O 1
ATOM 1268 N N . GLY A 1 170 ? 5.000 -4.936 7.405 1.00 64.62 170 GLY A N 1
ATOM 1269 C CA . GLY A 1 170 ? 3.718 -5.400 7.929 1.00 64.62 170 GLY A CA 1
ATOM 1270 C C . GLY A 1 170 ? 3.562 -5.309 9.450 1.00 64.62 170 GLY A C 1
ATOM 1271 O O . GLY A 1 170 ? 2.431 -5.196 9.922 1.00 64.62 170 GLY A O 1
ATOM 1272 N N . SER A 1 171 ? 4.662 -5.350 10.211 1.00 66.19 171 SER A N 1
ATOM 1273 C CA . SER A 1 171 ? 4.642 -5.318 11.681 1.00 66.19 171 SER A CA 1
ATOM 1274 C C . SER A 1 171 ? 5.236 -4.049 12.300 1.00 66.19 171 SER A C 1
ATOM 1276 O O . SER A 1 171 ? 4.731 -3.601 13.323 1.00 66.19 171 SER A O 1
ATOM 1278 N N . GLU A 1 172 ? 6.276 -3.449 11.711 1.00 57.94 172 GLU A N 1
ATOM 1279 C CA . GLU A 1 172 ? 7.022 -2.335 12.331 1.00 57.94 172 GLU A CA 1
ATOM 1280 C C . GLU A 1 172 ? 6.400 -0.952 12.082 1.00 57.94 172 GLU A C 1
ATOM 1282 O O . GLU A 1 172 ? 6.691 -0.003 12.811 1.00 57.94 172 GLU A O 1
ATOM 1287 N N . ILE A 1 173 ? 5.574 -0.794 11.038 1.00 60.06 173 ILE A N 1
ATOM 1288 C CA . ILE A 1 173 ? 5.012 0.520 10.667 1.00 60.06 173 ILE A CA 1
ATOM 1289 C C . ILE A 1 173 ? 3.576 0.680 11.180 1.00 60.06 173 ILE A C 1
ATOM 1291 O O . ILE A 1 173 ? 3.250 1.693 11.798 1.00 60.06 173 ILE A O 1
ATOM 1295 N N . THR A 1 174 ? 2.702 -0.299 10.935 1.00 61.03 174 THR A N 1
ATOM 1296 C CA . THR A 1 174 ? 1.341 -0.344 11.491 1.00 61.03 174 THR A CA 1
ATOM 1297 C C . THR A 1 174 ? 0.785 -1.763 11.395 1.00 61.03 174 THR A C 1
ATOM 1299 O O . THR A 1 174 ? 0.973 -2.412 10.370 1.00 61.03 174 THR A O 1
ATOM 1302 N N . GLU A 1 175 ? 0.072 -2.255 12.417 1.00 65.31 175 GLU A N 1
ATOM 1303 C CA . GLU A 1 175 ? -0.603 -3.556 12.291 1.00 65.31 175 GLU A CA 1
ATOM 1304 C C . GLU A 1 175 ? -1.684 -3.461 11.203 1.00 65.31 175 GLU A C 1
ATOM 1306 O O . GLU A 1 175 ? -2.663 -2.709 11.324 1.00 65.31 175 GLU A O 1
ATOM 1311 N N . LEU A 1 176 ? -1.499 -4.214 10.124 1.00 74.12 176 LEU A N 1
ATOM 1312 C CA . LEU A 1 176 ? -2.373 -4.200 8.958 1.00 74.12 176 LEU A CA 1
ATOM 1313 C C . LEU A 1 176 ? -3.443 -5.286 9.070 1.00 74.12 176 LEU A C 1
ATOM 1315 O O . LEU A 1 176 ? -3.139 -6.472 9.151 1.00 74.12 176 LEU A O 1
ATOM 1319 N N . ASP A 1 177 ? -4.709 -4.869 9.022 1.00 83.12 177 ASP A N 1
ATOM 1320 C CA . ASP A 1 177 ? -5.829 -5.763 8.725 1.00 83.12 177 ASP A CA 1
ATOM 1321 C C . ASP A 1 177 ? -6.246 -5.630 7.249 1.00 83.12 177 ASP A C 1
ATOM 1323 O O . ASP A 1 177 ? -5.749 -4.776 6.507 1.00 83.12 177 ASP A O 1
ATOM 1327 N N . ARG A 1 178 ? -7.158 -6.496 6.799 1.00 89.94 178 ARG A N 1
ATOM 1328 C CA . ARG A 1 178 ? -7.549 -6.585 5.382 1.00 89.94 178 ARG A CA 1
ATOM 1329 C C . ARG A 1 178 ? -8.232 -5.304 4.898 1.00 89.94 178 ARG A C 1
ATOM 1331 O O . ARG A 1 178 ? -7.930 -4.839 3.803 1.00 89.94 178 ARG A O 1
ATOM 1338 N N . SER A 1 179 ? -9.094 -4.700 5.721 1.00 90.25 179 SER A N 1
ATOM 1339 C CA . SER A 1 179 ? -9.752 -3.427 5.398 1.00 90.25 179 SER A CA 1
ATOM 1340 C C . SER A 1 179 ? -8.763 -2.257 5.290 1.00 90.25 179 SER A C 1
ATOM 1342 O O . SER A 1 179 ? -8.863 -1.441 4.376 1.00 90.25 179 SER A O 1
ATOM 1344 N N . ARG A 1 180 ? -7.748 -2.207 6.161 1.00 90.50 180 ARG A N 1
ATOM 1345 C CA . ARG A 1 180 ? -6.674 -1.203 6.127 1.00 90.50 180 ARG A CA 1
ATOM 1346 C C . ARG A 1 180 ? -5.809 -1.352 4.885 1.00 90.50 180 ARG A C 1
ATOM 1348 O O . ARG A 1 180 ? -5.575 -0.368 4.189 1.00 90.50 180 ARG A O 1
ATOM 1355 N N . ALA A 1 181 ? -5.370 -2.575 4.591 1.00 91.75 181 ALA A N 1
ATOM 1356 C CA . ALA A 1 181 ? -4.580 -2.873 3.402 1.00 91.75 181 ALA A CA 1
ATOM 1357 C C . ALA A 1 181 ? -5.348 -2.524 2.115 1.00 91.75 181 ALA A C 1
ATOM 1359 O O . ALA A 1 181 ? -4.780 -1.942 1.193 1.00 91.75 181 ALA A O 1
ATOM 1360 N N . PHE A 1 182 ? -6.660 -2.777 2.092 1.00 94.88 182 PHE A N 1
ATOM 1361 C CA . PHE A 1 182 ? -7.546 -2.352 1.012 1.00 94.88 182 PHE A CA 1
ATOM 1362 C C . PHE A 1 182 ? -7.563 -0.824 0.844 1.00 94.88 182 PHE A C 1
ATOM 1364 O O . PHE A 1 182 ? -7.364 -0.329 -0.265 1.00 94.88 182 PHE A O 1
ATOM 1371 N N . CYS A 1 183 ? -7.736 -0.058 1.930 1.00 94.88 183 CYS A N 1
ATOM 1372 C CA . CYS A 1 183 ? -7.703 1.409 1.876 1.00 94.88 183 CYS A CA 1
ATOM 1373 C C . CYS A 1 183 ? -6.359 1.948 1.367 1.00 94.88 183 CYS A C 1
ATOM 1375 O O . CYS A 1 183 ? -6.338 2.932 0.629 1.00 94.88 183 CYS A O 1
ATOM 1377 N N . ILE A 1 184 ? -5.248 1.310 1.746 1.00 93.88 184 ILE A N 1
ATOM 1378 C CA . ILE A 1 184 ? -3.899 1.679 1.299 1.00 93.88 184 ILE A CA 1
ATOM 1379 C C . ILE A 1 184 ? -3.750 1.443 -0.202 1.00 93.88 184 ILE A C 1
ATOM 1381 O O . ILE A 1 184 ? -3.353 2.359 -0.920 1.00 93.88 184 ILE A O 1
ATOM 1385 N N . ALA A 1 185 ? -4.116 0.252 -0.682 1.00 93.69 185 ALA A N 1
ATOM 1386 C CA . ALA A 1 185 ? -4.037 -0.103 -2.096 1.00 93.69 185 ALA A CA 1
ATOM 1387 C C . ALA A 1 185 ? -4.908 0.822 -2.962 1.00 93.69 185 ALA A C 1
ATOM 1389 O O . ALA A 1 185 ? -4.444 1.354 -3.971 1.00 93.69 185 ALA A O 1
ATOM 1390 N N . LEU A 1 186 ? -6.146 1.078 -2.530 1.00 95.56 186 LEU A N 1
ATOM 1391 C CA . LEU A 1 186 ? -7.068 1.975 -3.221 1.00 95.56 186 LEU A CA 1
ATOM 1392 C C . LEU A 1 186 ? -6.540 3.413 -3.281 1.00 95.56 186 LEU A C 1
ATOM 1394 O O . LEU A 1 186 ? -6.536 4.041 -4.339 1.00 95.56 186 LEU A O 1
ATOM 1398 N N . ALA A 1 187 ? -6.061 3.933 -2.152 1.00 95.75 187 ALA A N 1
ATOM 1399 C CA . ALA A 1 187 ? -5.497 5.273 -2.098 1.00 95.75 187 ALA A CA 1
ATOM 1400 C C . ALA A 1 187 ? -4.251 5.410 -2.973 1.00 95.75 187 ALA A C 1
ATOM 1402 O O . ALA A 1 187 ? -4.069 6.452 -3.606 1.00 95.75 187 ALA A O 1
ATOM 1403 N N . ALA A 1 188 ? -3.415 4.371 -3.033 1.00 93.12 188 ALA A N 1
ATOM 1404 C CA . ALA A 1 188 ? -2.242 4.367 -3.888 1.00 93.12 188 ALA A CA 1
ATOM 1405 C C . ALA A 1 188 ? -2.628 4.436 -5.370 1.00 93.12 188 ALA A C 1
ATOM 1407 O O . ALA A 1 188 ? -2.133 5.311 -6.080 1.00 93.12 188 ALA A O 1
ATOM 1408 N N . ALA A 1 189 ? -3.573 3.601 -5.813 1.00 92.62 189 ALA A N 1
ATOM 1409 C CA . ALA A 1 189 ? -4.072 3.621 -7.186 1.00 92.62 189 ALA A CA 1
ATOM 1410 C C . ALA A 1 189 ? -4.640 5.000 -7.567 1.00 92.62 189 ALA A C 1
ATOM 1412 O O . ALA A 1 189 ? -4.210 5.587 -8.558 1.00 92.62 189 ALA A O 1
ATOM 1413 N N . ILE A 1 190 ? -5.528 5.567 -6.741 1.00 94.75 190 ILE A N 1
ATOM 1414 C CA . ILE A 1 190 ? -6.134 6.888 -6.991 1.00 94.75 190 ILE A CA 1
ATOM 1415 C C . ILE A 1 190 ? -5.072 7.990 -7.057 1.00 94.75 190 ILE A C 1
ATOM 1417 O O . ILE A 1 190 ? -5.100 8.821 -7.963 1.00 94.75 190 ILE A O 1
ATOM 1421 N N . THR A 1 191 ? -4.108 7.986 -6.134 1.00 93.75 191 THR A N 1
ATOM 1422 C CA . THR A 1 191 ? -3.029 8.986 -6.125 1.00 93.75 191 THR A CA 1
ATOM 1423 C C . THR A 1 191 ? -2.205 8.917 -7.410 1.00 93.75 191 THR A C 1
ATOM 1425 O O . THR A 1 191 ? -1.875 9.954 -7.983 1.00 93.75 191 THR A O 1
ATOM 1428 N N . VAL A 1 192 ? -1.910 7.709 -7.905 1.00 88.50 192 VAL A N 1
ATOM 1429 C CA . VAL A 1 192 ? -1.157 7.549 -9.154 1.00 88.50 192 VAL A CA 1
ATOM 1430 C C . VAL A 1 192 ? -1.965 7.980 -10.374 1.00 88.50 192 VAL A C 1
ATOM 1432 O O . VAL A 1 192 ? -1.396 8.594 -11.272 1.00 88.50 192 VAL A O 1
ATOM 1435 N N . ILE A 1 193 ? -3.273 7.723 -10.408 1.00 90.38 193 ILE A N 1
ATOM 1436 C CA . ILE A 1 193 ? -4.156 8.197 -11.486 1.00 90.38 193 ILE A CA 1
ATOM 1437 C C . ILE A 1 193 ? -4.139 9.728 -11.547 1.00 90.38 193 ILE A C 1
ATOM 1439 O O . ILE A 1 193 ? -3.897 10.290 -12.614 1.00 90.38 193 ILE A O 1
ATOM 1443 N N . ILE A 1 194 ? -4.316 10.398 -10.402 1.00 92.00 194 ILE A N 1
ATOM 1444 C CA . ILE A 1 194 ? -4.303 11.866 -10.310 1.00 92.00 194 ILE A CA 1
ATOM 1445 C C . ILE A 1 194 ? -2.948 12.421 -10.761 1.00 92.00 194 ILE A C 1
ATOM 1447 O O . ILE A 1 194 ? -2.893 13.284 -11.632 1.00 92.00 194 ILE A O 1
ATOM 1451 N N . ALA A 1 195 ? -1.845 11.901 -10.220 1.00 89.31 195 ALA A N 1
ATOM 1452 C CA . ALA A 1 195 ? -0.510 12.370 -10.584 1.00 89.31 195 ALA A CA 1
ATOM 1453 C C . ALA A 1 195 ? -0.186 12.123 -12.064 1.00 89.31 195 ALA A C 1
ATOM 1455 O O . ALA A 1 195 ? 0.400 12.984 -12.717 1.00 89.31 195 ALA A O 1
ATOM 1456 N N . SER A 1 196 ? -0.613 10.979 -12.611 1.00 83.81 196 SER A N 1
ATOM 1457 C CA . SER A 1 196 ? -0.437 10.662 -14.028 1.00 83.81 196 SER A CA 1
ATOM 1458 C C . SER A 1 196 ? -1.203 11.622 -14.933 1.00 83.81 196 SER A C 1
ATOM 1460 O O . SER A 1 196 ? -0.717 11.911 -16.023 1.00 83.81 196 SER A O 1
ATOM 1462 N N . GLN A 1 197 ? -2.371 12.105 -14.504 1.00 84.38 197 GLN A N 1
ATOM 1463 C CA . GLN A 1 197 ? -3.145 13.089 -15.259 1.00 84.38 197 GLN A CA 1
ATOM 1464 C C . GLN A 1 197 ? -2.541 14.492 -15.175 1.00 84.38 197 GLN A C 1
ATOM 1466 O O . GLN A 1 197 ? -2.593 15.245 -16.140 1.00 84.38 197 GLN A O 1
ATOM 1471 N N . LEU A 1 198 ? -1.911 14.819 -14.048 1.00 87.88 198 LEU A N 1
ATOM 1472 C CA . LEU A 1 198 ? -1.159 16.061 -13.868 1.00 87.88 198 LEU A CA 1
ATOM 1473 C C . LEU A 1 198 ? 0.231 16.026 -14.528 1.00 87.88 198 LEU A C 1
ATOM 1475 O O . LEU A 1 198 ? 0.984 16.987 -14.413 1.00 87.88 198 LEU A O 1
ATOM 1479 N N . GLY A 1 199 ? 0.603 14.920 -15.183 1.00 80.88 199 GLY A N 1
ATOM 1480 C CA . GLY A 1 199 ? 1.914 14.759 -15.818 1.00 80.88 199 GLY A CA 1
ATOM 1481 C C . GLY A 1 199 ? 3.088 14.710 -14.834 1.00 80.88 199 GLY A C 1
ATOM 1482 O O . GLY A 1 199 ? 4.237 14.809 -15.254 1.00 80.88 199 GLY A O 1
ATOM 1483 N N . MET A 1 200 ? 2.825 14.546 -13.534 1.00 82.12 200 MET A N 1
ATOM 1484 C CA . MET A 1 200 ? 3.863 14.581 -12.507 1.00 82.12 200 MET A CA 1
ATOM 1485 C C . MET A 1 200 ? 4.557 13.216 -12.385 1.00 82.12 200 MET A C 1
ATOM 1487 O O . MET A 1 200 ? 3.884 12.209 -12.119 1.00 82.12 200 MET A O 1
ATOM 1491 N N . PRO A 1 201 ? 5.895 13.145 -12.523 1.00 78.69 201 PRO A N 1
ATOM 1492 C CA . PRO A 1 201 ? 6.637 11.938 -12.196 1.00 78.69 201 PRO A CA 1
ATOM 1493 C C . PRO A 1 201 ? 6.609 11.745 -10.679 1.00 78.69 201 PRO A C 1
ATOM 1495 O O . PRO A 1 201 ? 7.074 12.588 -9.916 1.00 78.69 201 PRO A O 1
ATOM 1498 N N . ILE A 1 202 ? 6.040 10.629 -10.231 1.00 83.94 202 ILE A N 1
ATOM 1499 C CA . ILE A 1 202 ? 5.920 10.315 -8.807 1.00 83.94 202 ILE A CA 1
ATOM 1500 C C . ILE A 1 202 ? 6.450 8.914 -8.504 1.00 83.94 202 ILE A C 1
ATOM 1502 O O . ILE A 1 202 ? 6.338 7.996 -9.317 1.00 83.94 202 ILE A O 1
ATOM 1506 N N . SER A 1 203 ? 6.990 8.742 -7.299 1.00 84.75 203 SER A N 1
ATOM 1507 C CA . SER A 1 203 ? 7.434 7.442 -6.791 1.00 84.75 203 SER A CA 1
ATOM 1508 C C . SER A 1 203 ? 6.251 6.655 -6.226 1.00 84.75 203 SER A C 1
ATOM 1510 O O . SER A 1 203 ? 5.606 7.082 -5.264 1.00 84.75 203 SER A O 1
ATOM 1512 N N . SER A 1 204 ? 5.974 5.483 -6.801 1.00 82.00 204 SER A N 1
ATOM 1513 C CA . SER A 1 204 ? 4.929 4.566 -6.322 1.00 82.00 204 SER A CA 1
ATOM 1514 C C . SER A 1 204 ? 5.209 4.06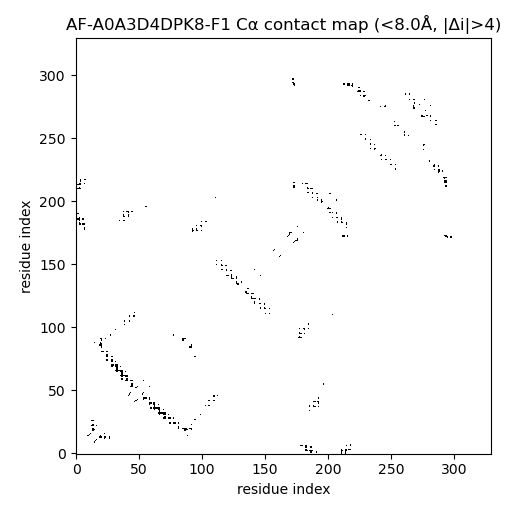2 -4.900 1.00 82.00 204 SER A C 1
ATOM 1516 O O . SER A 1 204 ? 4.280 3.939 -4.101 1.00 82.00 204 SER A O 1
ATOM 1518 N N . THR A 1 205 ? 6.482 3.891 -4.538 1.00 83.44 205 THR A N 1
ATOM 1519 C CA . THR A 1 205 ? 6.920 3.534 -3.181 1.00 83.44 205 THR A CA 1
ATOM 1520 C C . THR A 1 205 ? 6.569 4.622 -2.166 1.00 83.44 205 THR A C 1
ATOM 1522 O O . THR A 1 205 ? 6.041 4.319 -1.095 1.00 83.44 205 THR A O 1
ATOM 1525 N N . HIS A 1 206 ? 6.784 5.900 -2.508 1.00 86.69 206 HIS A N 1
ATOM 1526 C CA . HIS A 1 206 ? 6.409 7.022 -1.636 1.00 86.69 206 HIS A CA 1
ATOM 1527 C C . HIS A 1 206 ? 4.895 7.124 -1.466 1.00 86.69 206 HIS A C 1
ATOM 1529 O O . HIS A 1 206 ? 4.413 7.366 -0.360 1.00 86.69 206 HIS A O 1
ATOM 1535 N N . VAL A 1 207 ? 4.137 6.895 -2.540 1.00 90.56 207 VAL A N 1
ATOM 1536 C CA . VAL A 1 207 ? 2.673 6.863 -2.475 1.00 90.56 207 VAL A CA 1
ATOM 1537 C C . VAL A 1 207 ? 2.188 5.754 -1.539 1.00 90.56 207 VAL A C 1
ATOM 1539 O O . VAL A 1 207 ? 1.355 6.013 -0.669 1.00 90.56 207 VAL A O 1
ATOM 1542 N N . ALA A 1 208 ? 2.714 4.535 -1.686 1.00 87.94 208 ALA A N 1
ATOM 1543 C CA . ALA A 1 208 ? 2.323 3.396 -0.862 1.00 87.94 208 ALA A CA 1
ATOM 1544 C C . ALA A 1 208 ? 2.647 3.634 0.621 1.00 87.94 208 ALA A C 1
ATOM 1546 O O . ALA A 1 208 ? 1.771 3.487 1.473 1.00 87.94 208 ALA A O 1
ATOM 1547 N N . LEU A 1 209 ? 3.865 4.085 0.937 1.00 87.75 209 LEU A N 1
ATOM 1548 C CA . LEU A 1 209 ? 4.259 4.385 2.316 1.00 87.75 209 LEU A CA 1
ATOM 1549 C C . LEU A 1 209 ? 3.468 5.557 2.899 1.00 87.75 209 LEU A C 1
ATOM 1551 O O . LEU A 1 209 ? 3.002 5.471 4.032 1.00 87.75 209 LEU A O 1
ATOM 1555 N N . GLY A 1 210 ? 3.221 6.615 2.125 1.00 90.25 210 GLY A N 1
ATOM 1556 C CA . GLY A 1 210 ? 2.357 7.720 2.543 1.00 90.25 210 GLY A CA 1
ATOM 1557 C C . GLY A 1 210 ? 0.925 7.269 2.861 1.00 90.25 210 GLY A C 1
ATOM 1558 O O . GLY A 1 210 ? 0.308 7.767 3.807 1.00 90.25 210 GLY A O 1
ATOM 1559 N N . ALA A 1 211 ? 0.393 6.294 2.120 1.00 92.19 211 ALA A N 1
ATOM 1560 C CA . ALA A 1 211 ? -0.899 5.680 2.411 1.00 92.19 211 ALA A CA 1
ATOM 1561 C C . ALA A 1 211 ? -0.866 4.829 3.696 1.00 92.19 211 ALA A C 1
ATOM 1563 O O . ALA A 1 211 ? -1.782 4.957 4.514 1.00 92.19 211 ALA A O 1
ATOM 1564 N N . VAL A 1 212 ? 0.195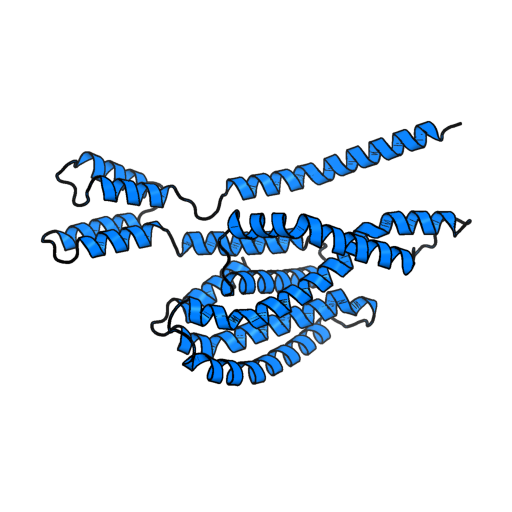 4.039 3.916 1.00 88.75 212 VAL A N 1
ATOM 1565 C CA . VAL A 1 212 ? 0.424 3.274 5.159 1.00 88.75 212 VAL A CA 1
ATOM 1566 C C . VAL A 1 212 ? 0.471 4.210 6.369 1.00 88.75 212 VAL A C 1
ATOM 1568 O O . VAL A 1 212 ? -0.274 4.002 7.325 1.00 88.75 212 VAL A O 1
ATOM 1571 N N . PHE A 1 213 ? 1.267 5.283 6.311 1.00 87.31 213 PHE A N 1
ATOM 1572 C CA . PHE A 1 213 ? 1.333 6.287 7.377 1.00 87.31 213 PHE A CA 1
ATOM 1573 C C . PHE A 1 213 ? -0.012 6.981 7.594 1.00 87.31 213 PHE A C 1
ATOM 1575 O O . PHE A 1 213 ? -0.429 7.157 8.733 1.00 87.31 213 PHE A O 1
ATOM 1582 N N . GLY A 1 214 ? -0.734 7.324 6.523 1.00 89.88 214 GLY A N 1
ATOM 1583 C CA . GLY A 1 214 ? -2.066 7.920 6.630 1.00 89.88 214 GLY A CA 1
ATOM 1584 C C . GLY A 1 214 ? -3.056 7.035 7.395 1.00 89.88 214 GLY A C 1
ATOM 1585 O O . GLY A 1 214 ? -3.781 7.526 8.257 1.00 89.88 214 GLY A O 1
ATOM 1586 N N . VAL A 1 215 ? -3.065 5.730 7.112 1.00 88.62 215 VAL A N 1
ATOM 1587 C CA . VAL A 1 215 ? -3.870 4.747 7.852 1.00 88.62 215 VAL A CA 1
ATOM 1588 C C . VAL A 1 215 ? -3.382 4.584 9.290 1.00 88.62 215 VAL A C 1
ATOM 1590 O O . VAL A 1 215 ? -4.205 4.582 10.204 1.00 88.62 215 VAL A O 1
ATOM 1593 N N . GLY A 1 216 ? -2.067 4.489 9.498 1.00 83.12 216 GLY A N 1
ATOM 1594 C CA . GLY A 1 216 ? -1.458 4.347 10.820 1.00 83.12 216 GLY A CA 1
ATOM 1595 C C . GLY A 1 216 ? -1.792 5.517 11.745 1.00 83.12 216 GLY A C 1
ATOM 1596 O O . GLY A 1 216 ? -2.286 5.294 12.848 1.00 83.12 216 GLY A O 1
ATOM 1597 N N . PHE A 1 217 ? -1.611 6.756 11.279 1.00 83.56 217 PHE A N 1
ATOM 1598 C CA . PHE A 1 217 ? -1.902 7.957 12.066 1.00 83.56 217 PHE A CA 1
ATOM 1599 C C . PHE A 1 217 ? -3.388 8.121 12.363 1.00 83.56 217 PHE A C 1
ATOM 1601 O O . PHE A 1 217 ? -3.748 8.476 13.481 1.00 83.56 217 PHE A O 1
ATOM 1608 N N . LEU A 1 218 ? -4.272 7.831 11.401 1.00 84.12 218 LEU A N 1
ATOM 1609 C CA . LEU A 1 218 ? -5.706 7.877 11.677 1.00 84.12 218 LEU A CA 1
ATOM 1610 C C . LEU A 1 218 ? -6.116 6.798 12.680 1.00 84.12 218 LEU A C 1
ATOM 1612 O O . LEU A 1 218 ? -6.936 7.057 13.556 1.00 84.12 218 LEU A O 1
ATOM 1616 N N . ARG A 1 219 ? -5.570 5.584 12.563 1.00 77.56 219 ARG A N 1
ATOM 1617 C CA . ARG A 1 219 ? -5.818 4.531 13.547 1.00 77.56 219 ARG A CA 1
ATOM 1618 C C . ARG A 1 219 ? -5.354 4.978 14.926 1.00 77.56 219 ARG A C 1
ATOM 1620 O O . ARG A 1 219 ? -6.108 4.807 15.869 1.00 77.56 219 ARG A O 1
ATOM 1627 N N . GLU A 1 220 ? -4.159 5.543 15.038 1.00 74.50 220 GLU A N 1
ATOM 1628 C CA . GLU A 1 220 ? -3.647 6.069 16.303 1.00 74.50 220 GLU A CA 1
ATOM 1629 C C . GLU A 1 220 ? -4.566 7.148 16.886 1.00 74.50 220 GLU A C 1
ATOM 1631 O O . GLU A 1 220 ? -4.878 7.109 18.072 1.00 74.50 220 GLU A O 1
ATOM 1636 N N . PHE A 1 221 ? -5.064 8.049 16.038 1.00 75.94 221 PHE A N 1
ATOM 1637 C CA . PHE A 1 221 ? -6.008 9.093 16.424 1.00 75.94 221 PHE A CA 1
ATOM 1638 C C . PHE A 1 221 ? -7.367 8.538 16.892 1.00 75.94 221 PHE A C 1
ATOM 1640 O O . PHE A 1 221 ? -7.931 9.029 17.864 1.00 75.94 221 PHE A O 1
ATOM 1647 N N . LEU A 1 222 ? -7.906 7.514 16.217 1.00 69.25 222 LEU A N 1
ATOM 1648 C CA . LEU A 1 222 ? -9.226 6.937 16.520 1.00 69.25 222 LEU A CA 1
ATOM 1649 C C . LEU A 1 222 ? -9.200 5.855 17.611 1.00 69.25 222 LEU A C 1
ATOM 1651 O O . LEU A 1 222 ? -10.181 5.672 18.323 1.00 69.25 222 LEU A O 1
ATOM 1655 N N . GLU A 1 223 ? -8.117 5.088 17.710 1.00 62.22 223 GLU A N 1
ATOM 1656 C CA . GLU A 1 223 ? -7.934 3.966 18.634 1.00 62.22 223 GLU A CA 1
ATOM 1657 C C . GLU A 1 223 ? -6.821 4.295 19.628 1.00 62.22 223 GLU A C 1
ATOM 1659 O O . GLU A 1 223 ? -5.831 3.568 19.737 1.00 62.22 223 GLU A O 1
ATOM 1664 N N . THR A 1 224 ? -6.970 5.385 20.381 1.00 65.31 224 THR A N 1
ATOM 1665 C CA . THR A 1 224 ? -6.029 5.652 21.469 1.00 65.31 224 THR A CA 1
ATOM 1666 C C . THR A 1 224 ? -6.117 4.474 22.445 1.00 65.31 224 THR A C 1
ATOM 1668 O O . THR A 1 224 ? -7.184 4.205 22.992 1.00 65.31 224 THR A O 1
ATOM 1671 N N . ARG A 1 225 ? -5.015 3.743 22.683 1.00 62.16 225 ARG A N 1
ATOM 1672 C CA . ARG A 1 225 ? -4.943 2.670 23.705 1.00 62.16 225 ARG A CA 1
ATOM 1673 C C . ARG A 1 225 ? -5.490 3.152 25.050 1.00 62.16 225 ARG A C 1
ATOM 1675 O O . ARG A 1 225 ? -6.096 2.383 25.781 1.00 62.16 225 ARG A O 1
ATOM 1682 N N . LEU A 1 226 ? -5.321 4.446 25.300 1.00 68.12 226 LEU A N 1
ATOM 1683 C CA . LEU A 1 226 ? -5.959 5.193 26.365 1.00 68.12 226 LEU A CA 1
ATOM 1684 C C . LEU A 1 226 ? -7.461 4.920 26.491 1.00 68.12 226 LEU A C 1
ATOM 1686 O O . LEU A 1 226 ? -7.885 4.584 27.578 1.00 68.12 226 LEU A O 1
ATOM 1690 N N . SER A 1 227 ? -8.250 5.013 25.418 1.00 70.69 227 SER A N 1
ATOM 1691 C CA . SER A 1 227 ? -9.700 4.788 25.471 1.00 70.69 227 SER A CA 1
ATOM 1692 C C . SER A 1 227 ? -10.050 3.368 25.907 1.00 70.69 227 SER A C 1
ATOM 1694 O O . SER A 1 227 ? -10.990 3.190 26.663 1.00 70.69 227 SER A O 1
ATOM 1696 N N . LYS A 1 228 ? -9.259 2.365 25.498 1.00 72.00 228 LYS A N 1
ATOM 1697 C CA . LYS A 1 228 ? -9.454 0.976 25.943 1.00 72.00 228 LYS A CA 1
ATOM 1698 C C . LYS A 1 228 ? -9.070 0.763 27.404 1.00 72.00 228 LYS A C 1
ATOM 1700 O O . LYS A 1 228 ? -9.742 0.012 28.091 1.00 72.00 228 LYS A O 1
ATOM 1705 N N . VAL A 1 229 ? -7.984 1.387 27.862 1.00 74.06 229 VAL A N 1
ATOM 1706 C CA . VAL A 1 229 ? -7.580 1.307 29.276 1.00 74.06 229 VAL A CA 1
ATOM 1707 C C . VAL A 1 229 ? -8.576 2.070 30.146 1.00 74.06 229 VAL A C 1
ATOM 1709 O O . VAL A 1 229 ? -8.985 1.554 31.170 1.00 74.06 229 VAL A O 1
ATOM 1712 N N . VAL A 1 230 ? -9.041 3.239 29.702 1.00 78.75 230 VAL A N 1
ATOM 1713 C CA . VAL A 1 230 ? -10.119 3.996 30.351 1.00 78.75 230 VAL A CA 1
ATOM 1714 C C . VAL A 1 230 ? -11.385 3.145 30.457 1.00 78.75 230 VAL A C 1
ATOM 1716 O O . VAL A 1 230 ? -11.923 3.012 31.545 1.00 78.75 230 VAL A O 1
ATOM 1719 N N . GLU A 1 231 ? -11.831 2.514 29.370 1.00 81.31 231 GLU A N 1
ATOM 1720 C CA . GLU A 1 231 ? -13.008 1.634 29.380 1.00 81.31 231 GLU A CA 1
ATOM 1721 C C . GLU A 1 231 ? -12.817 0.389 30.268 1.00 81.31 231 GLU A C 1
ATOM 1723 O O . GLU A 1 231 ? -13.761 -0.038 30.934 1.00 81.31 231 GLU A O 1
ATOM 1728 N N . GLY A 1 232 ? -11.600 -0.162 30.322 1.00 81.81 232 GLY A N 1
ATOM 1729 C CA . GLY A 1 232 ? -11.229 -1.251 31.230 1.00 81.81 232 GLY A CA 1
ATOM 1730 C C . GLY A 1 232 ? -11.363 -0.849 32.698 1.00 81.81 232 GLY A C 1
ATOM 1731 O O . GLY A 1 232 ? -12.126 -1.480 33.422 1.00 81.81 232 GLY A O 1
ATOM 1732 N N . VAL A 1 233 ? -10.721 0.257 33.092 1.00 81.31 233 VAL A N 1
ATOM 1733 C CA . VAL A 1 233 ? -10.785 0.801 34.461 1.00 81.31 233 VAL A CA 1
ATOM 1734 C C . VAL A 1 233 ? -12.225 1.167 34.840 1.00 81.31 233 VAL A C 1
ATOM 1736 O O . VAL A 1 233 ? -12.675 0.846 35.935 1.00 81.31 233 VAL A O 1
ATOM 1739 N N . LEU A 1 234 ? -12.991 1.772 33.921 1.00 83.12 234 LEU A N 1
ATOM 1740 C CA . LEU A 1 234 ? -14.416 2.054 34.136 1.00 83.12 234 LEU A CA 1
ATOM 1741 C C . LEU A 1 234 ? -15.212 0.780 34.409 1.00 83.12 234 LEU A C 1
ATOM 1743 O O . LEU A 1 234 ? -16.098 0.780 35.251 1.00 83.12 234 LEU A O 1
ATOM 1747 N N . THR A 1 235 ? -14.935 -0.295 33.675 1.00 83.88 235 THR A N 1
ATOM 1748 C CA . THR A 1 235 ? -15.669 -1.555 33.826 1.00 83.88 235 THR A CA 1
ATOM 1749 C C . THR A 1 235 ? -15.345 -2.242 35.148 1.00 83.88 235 THR A C 1
ATOM 1751 O O . THR A 1 235 ? -16.247 -2.824 35.739 1.00 83.88 235 THR A O 1
ATOM 1754 N N . GLU A 1 236 ? -14.103 -2.145 35.619 1.00 83.69 236 GLU A N 1
ATOM 1755 C CA . GLU A 1 236 ? -13.670 -2.688 36.911 1.00 83.69 236 GLU A CA 1
ATOM 1756 C C . GLU A 1 236 ? -14.330 -1.964 38.092 1.00 83.69 236 GLU A C 1
ATOM 1758 O O . GLU A 1 236 ? -14.756 -2.611 39.041 1.00 83.69 236 GLU A O 1
ATOM 1763 N N . HIS A 1 237 ? -14.551 -0.653 37.963 1.00 83.25 237 HIS A N 1
ATOM 1764 C CA . HIS A 1 237 ? -15.233 0.169 38.968 1.00 83.25 237 HIS A CA 1
ATOM 1765 C C . HIS A 1 237 ? -16.769 0.174 38.850 1.00 83.25 237 HIS A C 1
ATOM 1767 O O . HIS A 1 237 ? -17.454 0.879 39.598 1.00 83.25 237 HIS A O 1
ATOM 1773 N N . LYS A 1 238 ? -17.363 -0.558 37.892 1.00 77.25 238 LYS A N 1
ATOM 1774 C CA . LYS A 1 238 ? -18.828 -0.587 37.732 1.00 77.25 238 LYS A CA 1
ATOM 1775 C C . LYS A 1 238 ? -19.480 -1.206 38.966 1.00 77.25 238 LYS A C 1
ATOM 1777 O O . LYS A 1 238 ? -19.396 -2.409 39.181 1.00 77.25 238 LYS A O 1
ATOM 1782 N N . GLY A 1 239 ? -20.232 -0.387 39.697 1.00 73.81 239 GLY A N 1
ATOM 1783 C CA . GLY A 1 239 ? -20.939 -0.800 40.912 1.00 73.81 239 GLY A CA 1
ATOM 1784 C C . GLY A 1 239 ? -20.292 -0.307 42.206 1.00 73.81 239 GLY A C 1
ATOM 1785 O O . GLY A 1 239 ? -20.902 -0.461 43.264 1.00 73.81 239 GLY A O 1
ATOM 1786 N N . ASP A 1 240 ? -19.127 0.339 42.128 1.00 84.88 240 ASP A N 1
ATOM 1787 C CA . ASP A 1 240 ? -18.508 0.990 43.279 1.00 84.88 240 ASP A CA 1
ATOM 1788 C C . ASP A 1 240 ? -19.230 2.283 43.664 1.00 84.88 240 ASP A C 1
ATOM 1790 O O . ASP A 1 240 ? -19.830 2.970 42.831 1.00 84.88 240 ASP A O 1
ATOM 1794 N N . LYS A 1 241 ? -19.128 2.650 44.948 1.00 80.38 241 LYS A N 1
ATOM 1795 C CA . LYS A 1 241 ? -19.719 3.888 45.489 1.00 80.38 241 LYS A CA 1
ATOM 1796 C C . LYS A 1 241 ? -19.174 5.146 44.804 1.00 80.38 241 LYS A C 1
ATOM 1798 O O . LYS A 1 241 ? -19.908 6.122 44.669 1.00 80.38 241 LYS A O 1
ATOM 1803 N N . ASP A 1 242 ? -17.937 5.081 44.316 1.00 83.06 242 ASP A N 1
ATOM 1804 C CA . ASP A 1 242 ? -17.225 6.210 43.714 1.00 83.06 242 ASP A CA 1
ATOM 1805 C C . ASP A 1 242 ? -17.257 6.198 42.176 1.00 83.06 242 ASP A C 1
ATOM 1807 O O . ASP A 1 242 ? -16.654 7.064 41.542 1.00 83.06 242 ASP A O 1
ATOM 1811 N N . PHE A 1 243 ? -18.012 5.279 41.552 1.00 83.12 243 PHE A N 1
ATOM 1812 C CA . PHE A 1 243 ? -18.049 5.093 40.095 1.00 83.12 243 PHE A CA 1
ATOM 1813 C C . PHE A 1 243 ? -18.311 6.390 39.315 1.00 83.12 243 PHE A C 1
ATOM 1815 O O . PHE A 1 243 ? -17.650 6.649 38.312 1.00 83.12 243 PHE A O 1
ATOM 1822 N N . ALA A 1 244 ? -19.229 7.241 39.787 1.00 82.19 244 ALA A N 1
ATOM 1823 C CA . ALA A 1 244 ? -19.533 8.519 39.139 1.00 82.19 244 ALA A CA 1
ATOM 1824 C C . ALA A 1 244 ? -18.325 9.477 39.131 1.00 82.19 244 ALA A C 1
ATOM 1826 O O . ALA A 1 244 ? -18.093 10.198 38.158 1.00 82.19 244 ALA A O 1
ATOM 1827 N N . MET A 1 245 ? -17.525 9.460 40.200 1.00 83.00 245 MET A N 1
ATOM 1828 C CA . MET A 1 245 ? -16.305 10.255 40.311 1.00 83.00 245 MET A CA 1
ATOM 1829 C C . MET A 1 245 ? -15.190 9.659 39.442 1.00 83.00 245 MET A C 1
ATOM 1831 O O . MET A 1 245 ? -14.507 10.402 38.731 1.00 83.00 245 MET A O 1
ATOM 1835 N N . THR A 1 246 ? -15.046 8.329 39.428 1.00 83.75 246 THR A N 1
ATOM 1836 C CA . THR A 1 246 ? -14.108 7.606 38.555 1.00 83.75 246 THR A CA 1
ATOM 1837 C C . THR A 1 246 ? -14.410 7.894 37.088 1.00 83.75 246 THR A C 1
ATOM 1839 O O . THR A 1 246 ? -13.508 8.225 36.315 1.00 83.75 246 THR A O 1
ATOM 1842 N N . GLU A 1 247 ? -15.688 7.856 36.709 1.00 82.56 247 GLU A N 1
ATOM 1843 C CA . GLU A 1 247 ? -16.156 8.157 35.361 1.00 82.56 247 GLU A CA 1
ATOM 1844 C C . GLU A 1 247 ? -15.817 9.582 34.946 1.00 82.56 247 GLU A C 1
ATOM 1846 O O . GLU A 1 247 ? -15.221 9.799 33.887 1.00 82.56 247 GLU A O 1
ATOM 1851 N N . GLN A 1 248 ? -16.102 10.557 35.805 1.00 84.38 248 GLN A N 1
ATOM 1852 C CA . GLN A 1 248 ? -15.801 11.953 35.524 1.00 84.38 248 GLN A CA 1
ATOM 1853 C C . GLN A 1 248 ? -14.293 12.199 35.363 1.00 84.38 248 GLN A C 1
ATOM 1855 O O . GLN A 1 248 ? -13.875 12.889 34.426 1.00 84.38 248 GLN A O 1
ATOM 1860 N N . VAL A 1 249 ? -13.460 11.620 36.233 1.00 85.31 249 VAL A N 1
ATOM 1861 C CA . VAL A 1 249 ? -11.995 11.746 36.174 1.00 85.31 249 VAL A CA 1
ATOM 1862 C C . VAL A 1 249 ? -11.445 11.113 34.897 1.00 85.31 249 VAL A C 1
ATOM 1864 O O . VAL A 1 249 ? -10.642 11.738 34.200 1.00 85.31 249 VAL A O 1
ATOM 1867 N N . LEU A 1 250 ? -11.897 9.908 34.548 1.00 83.75 250 LEU A N 1
ATOM 1868 C CA . LEU A 1 250 ? -11.421 9.188 33.370 1.00 83.75 250 LEU A CA 1
ATOM 1869 C C . LEU A 1 250 ? -11.902 9.817 32.059 1.00 83.75 250 LEU A C 1
ATOM 1871 O O . LEU A 1 250 ? -11.117 9.907 31.114 1.00 83.75 250 LEU A O 1
ATOM 1875 N N . MET A 1 251 ? -13.132 10.332 32.003 1.00 78.62 251 MET A N 1
ATOM 1876 C CA . MET A 1 251 ? -13.640 11.084 30.850 1.00 78.62 251 MET A CA 1
ATOM 1877 C C . MET A 1 251 ? -12.902 12.414 30.677 1.00 78.62 251 MET A C 1
ATOM 1879 O O . MET A 1 251 ? -12.525 12.777 29.560 1.00 78.62 251 MET A O 1
ATOM 1883 N N . THR A 1 252 ? -12.620 13.121 31.775 1.00 79.94 252 THR A N 1
ATOM 1884 C CA . THR A 1 252 ? -11.803 14.346 31.754 1.00 79.94 252 THR A CA 1
ATOM 1885 C C . THR A 1 252 ? -10.392 14.041 31.254 1.00 79.94 252 THR A C 1
ATOM 1887 O O . THR A 1 252 ? -9.867 14.733 30.383 1.00 79.94 252 THR A O 1
ATOM 1890 N N . PHE A 1 253 ? -9.791 12.956 31.740 1.00 80.75 253 PHE A N 1
ATOM 1891 C CA . PHE A 1 253 ? -8.482 12.486 31.301 1.00 80.75 253 PHE A CA 1
ATOM 1892 C C . PHE A 1 253 ? -8.466 12.060 29.823 1.00 80.75 253 PHE A C 1
ATOM 1894 O O . PHE A 1 253 ? -7.521 12.366 29.090 1.00 80.75 253 PHE A O 1
ATOM 1901 N N . GLN A 1 254 ? -9.518 11.390 29.349 1.00 76.06 254 GLN A N 1
ATOM 1902 C CA . GLN A 1 254 ? -9.650 10.970 27.956 1.00 76.06 254 GLN A CA 1
ATOM 1903 C C . GLN A 1 254 ? -9.754 12.170 27.006 1.00 76.06 254 GLN A C 1
ATOM 1905 O O . GLN A 1 254 ? -9.071 12.180 25.973 1.00 76.06 254 GLN A O 1
ATOM 1910 N N . ASN A 1 255 ? -10.552 13.175 27.376 1.00 72.62 255 ASN A N 1
ATOM 1911 C CA . ASN A 1 255 ? -10.868 14.341 26.550 1.00 72.62 255 ASN A CA 1
ATOM 1912 C C . ASN A 1 255 ? -9.843 15.487 26.654 1.00 72.62 255 ASN A C 1
ATOM 1914 O O . ASN A 1 255 ? -9.881 16.406 25.839 1.00 72.62 255 ASN A O 1
ATOM 1918 N N . ALA A 1 256 ? -8.912 15.440 27.612 1.00 69.56 256 ALA A N 1
ATOM 1919 C CA . ALA A 1 256 ? -7.877 16.461 27.773 1.00 69.56 256 ALA A CA 1
ATOM 1920 C C . ALA A 1 256 ? -6.872 16.504 26.594 1.00 69.56 256 ALA A C 1
ATOM 1922 O O . ALA A 1 256 ? -6.607 15.473 25.964 1.00 69.56 256 ALA A O 1
ATOM 1923 N N . PRO A 1 257 ? -6.242 17.659 26.309 1.00 53.75 257 PRO A N 1
ATOM 1924 C CA . PRO A 1 257 ? -5.104 17.754 25.392 1.00 53.75 257 PRO A CA 1
ATOM 1925 C C . PRO A 1 257 ? -3.913 16.876 25.836 1.00 53.75 257 PRO A C 1
ATOM 1927 O O . PRO A 1 257 ? -3.738 16.654 27.036 1.00 53.75 257 PRO A O 1
ATOM 1930 N N . PRO A 1 258 ? -3.051 16.388 24.917 1.00 60.06 258 PRO A N 1
ATOM 1931 C CA . PRO A 1 258 ? -1.935 15.492 25.254 1.00 60.06 258 PRO A CA 1
ATOM 1932 C C . PRO A 1 258 ? -0.995 16.011 26.353 1.00 60.06 258 PRO A C 1
ATOM 1934 O O . PRO A 1 258 ? -0.539 15.224 27.181 1.00 60.06 258 PRO A O 1
ATOM 1937 N N . GLU A 1 259 ? -0.741 17.320 26.381 1.00 64.81 259 GLU A N 1
ATOM 1938 C CA . GLU A 1 259 ? 0.116 17.990 27.372 1.00 64.81 259 GLU A CA 1
ATOM 1939 C C . GLU A 1 259 ? -0.500 17.973 28.781 1.00 64.81 259 GLU A C 1
ATOM 1941 O O . GLU A 1 259 ? 0.201 17.818 29.784 1.00 64.81 259 GLU A O 1
ATOM 1946 N N . ASP A 1 260 ? -1.829 18.045 28.865 1.00 70.88 260 ASP A N 1
ATOM 1947 C CA . ASP A 1 260 ? -2.561 18.069 30.129 1.00 70.88 260 ASP A CA 1
ATOM 1948 C C . ASP A 1 260 ? -2.823 16.669 30.691 1.00 70.88 260 ASP A C 1
ATOM 1950 O O . ASP A 1 260 ? -2.961 16.509 31.904 1.00 70.88 260 ASP A O 1
ATOM 1954 N N . LYS A 1 261 ? -2.805 15.623 29.854 1.00 75.81 261 LYS A N 1
ATOM 1955 C CA . LYS A 1 261 ? -2.939 14.230 30.316 1.00 75.81 261 LYS A CA 1
ATOM 1956 C C . LYS A 1 261 ? -1.844 13.857 31.318 1.00 75.81 261 LYS A C 1
ATOM 1958 O O . LYS A 1 261 ? -2.129 13.260 32.354 1.00 75.81 261 LYS A O 1
ATOM 1963 N N . GLN A 1 262 ? -0.597 14.253 31.069 1.00 76.25 262 GLN A N 1
ATOM 1964 C CA . GLN A 1 262 ? 0.494 14.020 32.024 1.00 76.25 262 GLN A CA 1
ATOM 1965 C C . GLN A 1 262 ? 0.269 14.760 33.347 1.00 76.25 262 GLN A C 1
ATOM 1967 O O . GLN A 1 262 ? 0.413 14.158 34.409 1.00 76.25 262 GLN A O 1
ATOM 1972 N N . ARG A 1 263 ? -0.195 16.014 33.289 1.00 81.25 263 ARG A N 1
ATOM 1973 C CA . ARG A 1 263 ? -0.527 16.804 34.484 1.00 81.25 263 ARG A CA 1
ATOM 1974 C C . ARG A 1 263 ? -1.640 16.165 35.313 1.00 81.25 263 ARG A C 1
ATOM 1976 O O . ARG A 1 263 ? -1.568 16.187 36.539 1.00 81.25 263 ARG A O 1
ATOM 1983 N N . ILE A 1 264 ? -2.657 15.593 34.668 1.00 82.31 264 ILE A N 1
ATOM 1984 C CA . ILE A 1 264 ? -3.758 14.891 35.343 1.00 82.31 264 ILE A CA 1
ATOM 1985 C C . ILE A 1 264 ? -3.241 13.632 36.054 1.00 82.31 264 ILE A C 1
ATOM 1987 O O . ILE A 1 264 ? -3.549 13.436 37.228 1.00 82.31 264 ILE A O 1
ATOM 1991 N N . LEU A 1 265 ? -2.394 12.825 35.402 1.00 83.31 265 LEU A N 1
ATOM 1992 C CA . LEU A 1 265 ? -1.775 11.653 36.039 1.00 83.31 265 LEU A CA 1
ATOM 1993 C C . LEU A 1 265 ? -0.884 12.039 37.227 1.00 83.31 265 LEU A C 1
ATOM 1995 O O . LEU A 1 265 ? -0.910 11.364 38.255 1.00 83.31 265 LEU A O 1
ATOM 1999 N N . ASP A 1 266 ? -0.134 13.136 37.120 1.00 84.88 266 ASP A N 1
ATOM 2000 C CA . ASP A 1 266 ? 0.714 13.632 38.206 1.00 84.88 266 ASP A CA 1
ATOM 2001 C C . ASP A 1 266 ? -0.110 14.168 39.386 1.00 84.88 266 ASP A C 1
ATOM 2003 O O . ASP A 1 266 ? 0.258 13.946 40.541 1.00 84.88 266 ASP A O 1
ATOM 2007 N N . LYS A 1 267 ? -1.249 14.826 39.125 1.00 86.31 267 LYS A N 1
ATOM 2008 C CA . LYS A 1 267 ? -2.209 15.228 40.168 1.00 86.31 267 LYS A CA 1
ATOM 2009 C C . LYS A 1 267 ? -2.779 14.011 40.889 1.00 86.31 267 LYS A C 1
ATOM 2011 O O . LYS A 1 267 ? -2.705 13.950 42.111 1.00 86.31 267 LYS A O 1
ATOM 2016 N N . LEU A 1 268 ? -3.258 13.017 40.141 1.00 84.62 268 LEU A N 1
ATOM 2017 C CA . LEU A 1 268 ? -3.782 11.778 40.715 1.00 84.62 268 LEU A CA 1
ATOM 2018 C C . LEU A 1 268 ? -2.706 11.044 41.516 1.00 84.62 268 LEU A C 1
ATOM 2020 O O . LEU A 1 268 ? -3.005 10.495 42.567 1.00 84.62 268 LEU A O 1
ATOM 2024 N N . LYS A 1 269 ? -1.441 11.067 41.079 1.00 86.12 269 LYS A N 1
ATOM 2025 C CA . LYS A 1 269 ? -0.306 10.515 41.835 1.00 86.12 269 LYS A CA 1
ATOM 2026 C C . LYS A 1 269 ? -0.085 11.229 43.174 1.00 86.12 269 LYS A C 1
ATOM 2028 O O . LYS A 1 269 ? 0.190 10.559 44.164 1.00 86.12 269 LYS A O 1
ATOM 2033 N N . LYS A 1 270 ? -0.219 12.560 43.215 1.00 87.00 270 LYS A N 1
ATOM 2034 C CA . LYS A 1 270 ? -0.075 13.363 44.445 1.00 87.00 270 LYS A CA 1
ATOM 2035 C C . LYS A 1 270 ? -1.175 13.093 45.476 1.00 87.00 270 LYS A C 1
ATOM 2037 O O . LYS A 1 270 ? -0.897 13.212 46.659 1.00 87.00 270 LYS A O 1
ATOM 2042 N N . MET A 1 271 ? -2.370 12.695 45.038 1.00 82.94 271 MET A N 1
ATOM 2043 C CA . MET A 1 271 ? -3.482 12.313 45.925 1.00 82.94 271 MET A CA 1
ATOM 2044 C C . MET A 1 271 ? -3.252 10.964 46.637 1.00 82.94 271 MET A C 1
ATOM 2046 O O . MET A 1 271 ? -3.958 10.638 47.584 1.00 82.94 271 MET A O 1
ATOM 2050 N N . GLY A 1 272 ? -2.248 10.176 46.226 1.00 79.38 272 GLY A N 1
ATOM 2051 C CA . GLY A 1 272 ? -1.829 8.978 46.959 1.00 79.38 272 GLY A CA 1
ATOM 2052 C C . GLY A 1 272 ? -2.954 7.934 47.098 1.00 79.38 272 GLY A C 1
ATOM 2053 O O . GLY A 1 272 ? -3.416 7.468 46.051 1.00 79.38 272 GLY A O 1
ATOM 2054 N N . PRO A 1 273 ? -3.336 7.532 48.330 1.00 75.44 273 PRO A N 1
ATOM 2055 C CA . PRO A 1 273 ? -4.422 6.585 48.609 1.00 75.44 273 PRO A CA 1
ATOM 2056 C C . PRO A 1 273 ? -5.833 7.196 48.549 1.00 75.44 273 PRO A C 1
ATOM 2058 O O . PRO A 1 273 ? -6.796 6.447 48.496 1.00 75.44 273 PRO A O 1
ATOM 2061 N N . GLU A 1 274 ? -5.971 8.526 48.515 1.00 75.81 274 GLU A N 1
ATOM 2062 C CA . GLU A 1 274 ? -7.261 9.217 48.313 1.00 75.81 274 GLU A CA 1
ATOM 2063 C C . GLU A 1 274 ? -7.619 9.354 46.821 1.00 75.81 274 GLU A C 1
ATOM 2065 O O . GLU A 1 274 ? -8.619 9.967 46.448 1.00 75.81 274 GLU A O 1
ATOM 2070 N N . ALA A 1 275 ? -6.762 8.839 45.935 1.00 80.06 275 ALA A N 1
ATOM 2071 C CA . ALA A 1 275 ? -7.004 8.863 44.505 1.00 80.06 275 ALA A CA 1
ATOM 2072 C C . ALA A 1 275 ? -8.087 7.847 44.124 1.00 80.06 275 ALA A C 1
ATOM 2074 O O . ALA A 1 275 ? -8.036 6.690 44.522 1.00 80.06 275 ALA A O 1
ATOM 2075 N N . VAL A 1 276 ? -8.994 8.284 43.254 1.00 81.38 276 VAL A N 1
ATOM 2076 C CA . VAL A 1 276 ? -10.133 7.505 42.738 1.00 81.38 276 VAL A CA 1
ATOM 2077 C C . VAL A 1 276 ? -9.709 6.306 41.868 1.00 81.38 276 VAL A C 1
ATOM 2079 O O . VAL A 1 276 ? -10.518 5.441 41.574 1.00 81.38 276 VAL A O 1
ATOM 2082 N N . ILE A 1 277 ? -8.446 6.274 41.431 1.00 83.12 277 ILE A N 1
ATOM 2083 C CA . ILE A 1 277 ? -7.845 5.170 40.673 1.00 83.12 277 ILE A CA 1
ATOM 2084 C C . ILE A 1 277 ? -6.519 4.764 41.314 1.00 83.12 277 ILE A C 1
ATOM 2086 O O . ILE A 1 277 ? -5.770 5.610 41.830 1.00 83.12 277 ILE A O 1
ATOM 2090 N N . ASP A 1 278 ? -6.189 3.480 41.248 1.00 85.06 278 ASP A N 1
ATOM 2091 C CA . ASP A 1 278 ? -5.067 2.925 41.995 1.00 85.06 278 ASP A CA 1
ATOM 2092 C C . ASP A 1 278 ? -3.690 3.236 41.349 1.00 85.06 278 ASP A C 1
ATOM 2094 O O . ASP A 1 278 ? -3.537 3.953 40.350 1.00 85.06 278 ASP A O 1
ATOM 2098 N N . ALA A 1 279 ? -2.598 2.765 41.960 1.00 84.38 279 ALA A N 1
ATOM 2099 C CA . ALA A 1 279 ? -1.254 2.947 41.399 1.00 84.38 279 ALA A CA 1
ATOM 2100 C C . ALA A 1 279 ? -0.983 2.107 40.132 1.00 84.38 279 ALA A C 1
ATOM 2102 O O . ALA A 1 279 ? -0.183 2.531 39.286 1.00 84.38 279 ALA A O 1
ATOM 2103 N N . ALA A 1 280 ? -1.610 0.940 39.994 1.00 83.62 280 ALA A N 1
ATOM 2104 C CA . ALA A 1 280 ? -1.447 0.033 38.864 1.00 83.62 280 ALA A CA 1
ATOM 2105 C C . ALA A 1 280 ? -2.162 0.568 37.612 1.00 83.62 280 ALA A C 1
ATOM 2107 O O . ALA A 1 280 ? -1.542 0.673 36.552 1.00 83.62 280 ALA A O 1
ATOM 2108 N N . GLU A 1 281 ? -3.396 1.030 37.758 1.00 84.12 281 GLU A N 1
ATOM 2109 C CA . GLU A 1 281 ? -4.239 1.665 36.751 1.00 84.12 281 GLU A CA 1
ATOM 2110 C C . GLU A 1 281 ? -3.630 2.978 36.267 1.00 84.12 281 GLU A C 1
ATOM 2112 O O . GLU A 1 281 ? -3.491 3.198 35.061 1.00 84.12 281 GLU A O 1
ATOM 2117 N N . ARG A 1 282 ? -3.131 3.827 37.182 1.00 86.38 282 ARG A N 1
ATOM 2118 C CA . ARG A 1 282 ? -2.364 5.034 36.812 1.00 86.38 282 ARG A CA 1
ATOM 2119 C C . ARG A 1 282 ? -1.159 4.683 35.943 1.00 86.38 282 ARG A C 1
ATOM 2121 O O . ARG A 1 282 ? -0.897 5.349 34.937 1.00 86.38 282 ARG A O 1
ATOM 2128 N N . LYS A 1 283 ? -0.421 3.629 36.301 1.00 84.00 283 LYS A N 1
ATOM 2129 C CA . LYS A 1 283 ? 0.735 3.150 35.531 1.00 84.00 283 LYS A CA 1
ATOM 2130 C C . LYS A 1 283 ? 0.307 2.575 34.180 1.00 84.00 283 LYS A C 1
ATOM 2132 O O . LYS A 1 283 ? 1.022 2.758 33.189 1.00 84.00 283 LYS A O 1
ATOM 2137 N N . GLU A 1 284 ? -0.848 1.924 34.105 1.00 80.81 284 GLU A N 1
ATOM 2138 C CA . GLU A 1 284 ? -1.396 1.394 32.862 1.00 80.81 284 GLU A CA 1
ATOM 2139 C C . GLU A 1 284 ? -1.843 2.507 31.904 1.00 80.81 284 GLU A C 1
ATOM 2141 O O . GLU A 1 284 ? -1.450 2.490 30.731 1.00 80.81 284 GLU A O 1
ATOM 2146 N N . LEU A 1 285 ? -2.549 3.523 32.406 1.00 79.94 285 LEU A N 1
ATOM 2147 C CA . LEU A 1 285 ? -2.921 4.733 31.668 1.00 79.94 285 LEU A CA 1
ATOM 2148 C C . LEU A 1 285 ? -1.673 5.485 31.183 1.00 79.94 285 LEU A C 1
ATOM 2150 O O . LEU A 1 285 ? -1.591 5.877 30.017 1.00 79.94 285 LEU A O 1
ATOM 2154 N N . GLN A 1 286 ? -0.641 5.603 32.023 1.00 80.19 286 GLN A N 1
ATOM 2155 C CA . GLN A 1 286 ? 0.639 6.206 31.639 1.00 80.19 286 GLN A CA 1
ATOM 2156 C C . GLN A 1 286 ? 1.360 5.396 30.547 1.00 80.19 286 GLN A C 1
ATOM 2158 O O . GLN A 1 286 ? 1.954 5.962 29.626 1.00 80.19 286 GLN A O 1
ATOM 2163 N N . LYS A 1 287 ? 1.302 4.061 30.603 1.00 76.56 287 LYS A N 1
ATOM 2164 C CA . LYS A 1 287 ? 1.855 3.173 29.567 1.00 76.56 287 LYS A CA 1
ATOM 2165 C C . LYS A 1 287 ? 1.056 3.263 28.266 1.00 76.56 287 LYS A C 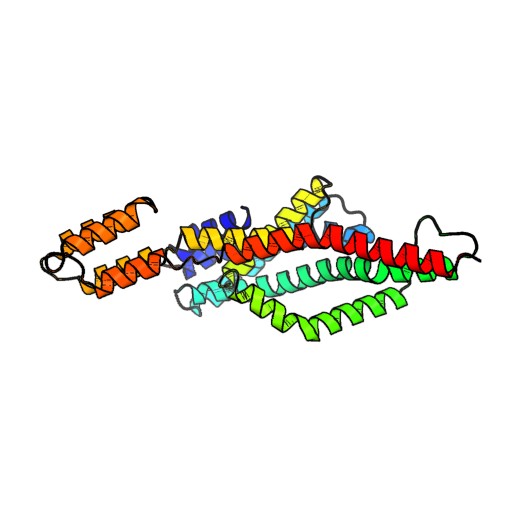1
ATOM 2167 O O . LYS A 1 287 ? 1.644 3.192 27.187 1.00 76.56 287 LYS A O 1
ATOM 2172 N N . ALA A 1 288 ? -0.262 3.427 28.355 1.00 72.19 288 ALA A N 1
ATOM 2173 C CA . ALA A 1 288 ? -1.136 3.666 27.214 1.00 72.19 288 ALA A CA 1
ATOM 2174 C C . ALA A 1 288 ? -0.879 5.024 26.551 1.00 72.19 288 ALA A C 1
ATOM 2176 O O . ALA A 1 288 ? -0.959 5.105 25.331 1.00 72.19 288 ALA A O 1
ATOM 2177 N N . LEU A 1 289 ? -0.495 6.040 27.330 1.00 70.50 289 LEU A N 1
ATOM 2178 C CA . LEU A 1 289 ? -0.061 7.347 26.832 1.00 70.50 289 LEU A CA 1
ATOM 2179 C C . LEU A 1 289 ? 1.294 7.276 26.104 1.00 70.50 289 LEU A C 1
ATOM 2181 O O . LEU A 1 289 ? 1.494 7.936 25.091 1.00 70.50 289 LEU A O 1
ATOM 2185 N N . LYS A 1 290 ? 2.237 6.474 26.619 1.00 63.78 290 LYS A N 1
ATOM 2186 C CA . LYS A 1 290 ? 3.607 6.370 26.079 1.00 63.78 290 LYS A CA 1
ATOM 2187 C C . LYS A 1 290 ? 3.734 5.474 24.845 1.00 63.78 290 LYS A C 1
ATOM 2189 O O . LYS A 1 290 ? 4.661 5.657 24.059 1.00 63.78 290 LYS A O 1
ATOM 2194 N N . ARG A 1 291 ? 2.856 4.482 24.672 1.00 58.28 291 ARG A N 1
ATOM 2195 C CA . ARG A 1 291 ? 2.876 3.606 23.491 1.00 58.28 291 ARG A CA 1
ATOM 2196 C C . ARG A 1 291 ? 2.195 4.301 22.316 1.00 58.28 291 ARG A C 1
ATOM 2198 O O . ARG A 1 291 ? 0.987 4.175 22.140 1.00 58.28 291 ARG A O 1
ATOM 2205 N N . GLN A 1 292 ? 2.993 4.995 21.511 1.00 54.47 292 GLN A N 1
ATOM 2206 C CA . GLN A 1 292 ? 2.573 5.421 20.177 1.00 54.47 292 GLN A CA 1
ATOM 2207 C C . GLN A 1 292 ? 2.300 4.182 19.315 1.00 54.47 292 GLN A C 1
ATOM 2209 O O . GLN A 1 292 ? 3.065 3.217 19.351 1.00 54.47 292 GLN A O 1
ATOM 2214 N N . LEU A 1 293 ? 1.192 4.192 18.572 1.00 57.53 293 LEU A N 1
ATOM 2215 C CA . LEU A 1 293 ? 0.820 3.101 17.659 1.00 57.53 293 LEU A CA 1
ATOM 2216 C C . LEU A 1 293 ? 1.564 3.199 16.320 1.00 57.53 293 LEU A C 1
ATOM 2218 O O . LEU A 1 293 ? 1.582 2.230 15.563 1.00 57.53 293 LEU A O 1
ATOM 2222 N N . VAL A 1 294 ? 2.184 4.350 16.042 1.00 58.91 294 VAL A N 1
ATOM 2223 C CA . VAL A 1 294 ? 3.080 4.561 14.904 1.00 58.91 294 VAL A CA 1
ATOM 2224 C C . VAL A 1 294 ? 4.464 4.941 15.419 1.00 58.91 294 VAL A C 1
ATOM 2226 O O . VAL A 1 294 ? 4.643 5.973 16.066 1.00 58.91 294 VAL A O 1
ATOM 2229 N N . HIS A 1 295 ? 5.477 4.137 15.091 1.00 62.19 295 HIS A N 1
ATOM 2230 C CA . HIS A 1 295 ? 6.869 4.450 15.410 1.00 62.19 295 HIS A CA 1
ATOM 2231 C C . HIS A 1 295 ? 7.356 5.621 14.545 1.00 62.19 295 HIS A C 1
ATOM 2233 O O . HIS A 1 295 ? 7.897 5.430 13.455 1.00 62.19 295 HIS A O 1
ATOM 2239 N N . ARG A 1 296 ? 7.194 6.860 15.027 1.00 68.31 296 ARG A N 1
ATOM 2240 C CA . ARG A 1 296 ? 7.660 8.078 14.330 1.00 68.31 296 ARG A CA 1
ATOM 2241 C C . ARG A 1 296 ? 9.153 8.023 13.993 1.00 68.31 296 ARG A C 1
ATOM 2243 O O . ARG A 1 296 ? 9.577 8.545 12.969 1.00 68.31 296 ARG A O 1
ATOM 2250 N N . THR A 1 297 ? 9.942 7.313 14.794 1.00 69.75 297 THR A N 1
ATOM 2251 C CA . THR A 1 297 ? 11.357 7.027 14.521 1.00 69.75 297 THR A CA 1
ATOM 2252 C C . THR A 1 297 ? 11.564 6.254 13.213 1.00 69.75 297 THR A C 1
ATOM 2254 O O . THR A 1 297 ? 12.517 6.533 12.490 1.00 69.75 297 THR A O 1
ATOM 2257 N N . SER A 1 298 ? 10.673 5.319 12.868 1.00 69.00 298 SER A N 1
ATOM 2258 C CA . SER A 1 298 ? 10.729 4.573 11.604 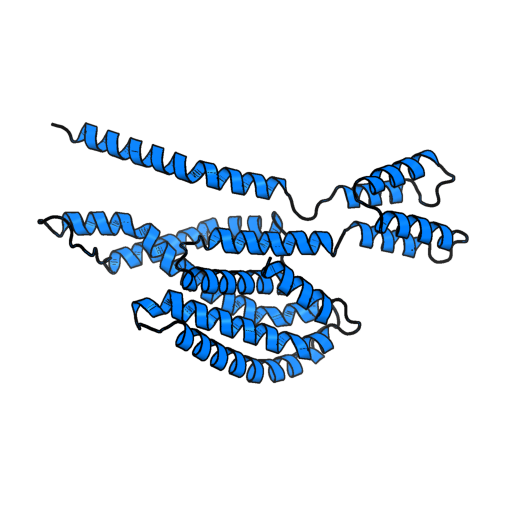1.00 69.00 298 SER A CA 1
ATOM 2259 C C . SER A 1 298 ? 10.462 5.484 10.406 1.00 69.00 298 SER A C 1
ATOM 2261 O O . SER A 1 298 ? 11.153 5.371 9.397 1.00 69.00 298 SER A O 1
ATOM 2263 N N . LEU A 1 299 ? 9.534 6.442 10.535 1.00 74.25 299 LEU A N 1
ATOM 2264 C CA . LEU A 1 299 ? 9.304 7.472 9.514 1.00 74.25 299 LEU A CA 1
ATOM 2265 C C . LEU A 1 299 ? 10.575 8.291 9.264 1.00 74.25 299 LEU A C 1
ATOM 2267 O O . LEU A 1 299 ? 11.001 8.413 8.119 1.00 74.25 299 LEU A O 1
ATOM 2271 N N . PHE A 1 300 ? 11.206 8.809 10.323 1.00 79.19 300 PHE A N 1
ATOM 2272 C CA . PHE A 1 300 ? 12.431 9.598 10.178 1.00 79.19 300 PHE A CA 1
ATOM 2273 C C . PHE A 1 300 ? 13.569 8.788 9.551 1.00 79.19 300 PHE A C 1
ATOM 2275 O O . PHE A 1 300 ? 14.212 9.283 8.633 1.00 79.19 300 PHE A O 1
ATOM 2282 N N . LYS A 1 301 ? 13.764 7.522 9.949 1.00 81.94 301 LYS A N 1
ATOM 2283 C CA . LYS A 1 301 ? 14.764 6.635 9.326 1.00 81.94 301 LYS A CA 1
ATOM 2284 C C . LYS A 1 301 ? 14.538 6.462 7.821 1.00 81.94 301 LYS A C 1
ATOM 2286 O O . LYS A 1 301 ? 15.495 6.518 7.056 1.00 81.94 301 LYS A O 1
ATOM 2291 N N . ILE A 1 302 ? 13.287 6.273 7.397 1.00 80.88 302 ILE A N 1
ATOM 2292 C CA . ILE A 1 302 ? 12.932 6.114 5.980 1.00 80.88 302 ILE A CA 1
ATOM 2293 C C . ILE A 1 302 ? 13.201 7.410 5.204 1.00 80.88 302 ILE A C 1
ATOM 2295 O O . ILE A 1 302 ? 13.839 7.371 4.155 1.00 80.88 302 ILE A O 1
ATOM 2299 N N . VAL A 1 303 ? 12.769 8.559 5.732 1.00 82.50 303 VAL A N 1
ATOM 2300 C CA . VAL A 1 303 ? 12.986 9.864 5.086 1.00 82.50 303 VAL A CA 1
ATOM 2301 C C . VAL A 1 303 ? 14.477 10.176 4.968 1.00 82.50 303 VAL A C 1
ATOM 2303 O O . VAL A 1 303 ? 14.936 10.568 3.897 1.00 82.50 303 VAL A O 1
ATOM 2306 N N . SER A 1 304 ? 15.251 9.947 6.032 1.00 86.50 304 SER A N 1
ATOM 2307 C CA . SER A 1 304 ? 16.706 10.101 6.000 1.00 86.50 304 SER A CA 1
ATOM 2308 C C . SER A 1 304 ? 17.340 9.197 4.945 1.00 86.50 304 SER A C 1
ATOM 2310 O O . SER A 1 304 ? 18.168 9.667 4.169 1.00 86.50 304 SER A O 1
ATOM 2312 N N . ALA A 1 305 ? 16.919 7.932 4.850 1.00 86.31 305 ALA A N 1
ATOM 2313 C CA . ALA A 1 305 ? 17.414 7.026 3.818 1.00 86.31 305 ALA A CA 1
ATOM 2314 C C . ALA A 1 305 ? 17.137 7.561 2.402 1.00 86.31 305 ALA A C 1
ATOM 2316 O O . ALA A 1 305 ? 18.028 7.526 1.559 1.00 86.31 305 ALA A O 1
ATOM 2317 N N . TRP A 1 306 ? 15.958 8.119 2.121 1.00 84.44 306 TRP A N 1
ATOM 2318 C CA . TRP A 1 306 ? 15.650 8.688 0.800 1.00 84.44 306 TRP A CA 1
ATOM 2319 C C . TRP A 1 306 ? 16.494 9.905 0.440 1.00 84.44 306 TRP A C 1
ATOM 2321 O O . TRP A 1 306 ? 16.960 10.007 -0.692 1.00 84.44 306 TRP A O 1
ATOM 2331 N N . ILE A 1 307 ? 16.721 10.802 1.400 1.00 88.88 307 ILE A N 1
ATOM 2332 C CA . ILE A 1 307 ? 17.548 11.995 1.186 1.00 88.88 307 ILE A CA 1
ATOM 2333 C C . ILE A 1 307 ? 19.006 11.601 0.921 1.00 88.88 307 ILE A C 1
ATOM 2335 O O . ILE A 1 307 ? 19.668 12.218 0.093 1.00 88.88 307 ILE A O 1
ATOM 2339 N N . ILE A 1 308 ? 19.501 10.563 1.598 1.00 91.62 308 ILE A N 1
ATOM 2340 C CA . ILE A 1 308 ? 20.904 10.140 1.520 1.00 91.62 308 ILE A CA 1
ATOM 2341 C C . ILE A 1 308 ? 21.168 9.252 0.296 1.00 91.62 308 ILE A C 1
ATOM 2343 O O . ILE A 1 308 ? 22.208 9.376 -0.348 1.00 91.62 308 ILE A O 1
ATOM 2347 N N . THR A 1 309 ? 20.246 8.353 -0.047 1.00 90.31 309 THR A N 1
ATOM 2348 C CA . THR A 1 309 ? 20.486 7.312 -1.063 1.00 90.31 309 THR A CA 1
ATOM 2349 C C . THR A 1 309 ? 20.720 7.866 -2.463 1.00 90.31 309 THR A C 1
ATOM 2351 O O . THR A 1 309 ? 21.595 7.351 -3.156 1.00 90.31 309 THR A O 1
ATOM 2354 N N . VAL A 1 310 ? 20.002 8.913 -2.885 1.00 87.69 310 VAL A N 1
ATOM 2355 C CA . VAL A 1 310 ? 20.159 9.478 -4.239 1.00 87.69 310 VAL A CA 1
ATOM 2356 C C . VAL A 1 310 ? 21.533 10.143 -4.428 1.00 87.69 310 VAL A C 1
ATOM 2358 O O . VAL A 1 310 ? 22.246 9.729 -5.345 1.00 87.69 310 VAL A O 1
ATOM 2361 N N . PRO A 1 311 ? 21.974 11.092 -3.571 1.00 93.12 311 PRO A N 1
ATOM 2362 C CA . PRO A 1 311 ? 23.308 11.681 -3.682 1.00 93.12 311 PRO A CA 1
ATOM 2363 C C . PRO A 1 311 ? 24.427 10.648 -3.561 1.00 93.12 311 PRO A C 1
ATOM 2365 O O . PRO A 1 311 ? 25.361 10.665 -4.356 1.00 93.12 311 PRO A O 1
ATOM 2368 N N . VAL A 1 312 ? 24.324 9.715 -2.607 1.00 95.00 312 VAL A N 1
ATOM 2369 C CA . VAL A 1 312 ? 25.351 8.681 -2.415 1.00 95.00 312 VAL A CA 1
ATOM 2370 C C . VAL A 1 312 ? 25.455 7.784 -3.646 1.00 95.00 312 VAL A C 1
ATOM 2372 O O . VAL A 1 312 ? 26.560 7.550 -4.126 1.00 95.00 312 VAL A O 1
ATOM 2375 N N . SER A 1 313 ? 24.328 7.337 -4.210 1.00 91.44 313 SER A N 1
ATOM 2376 C CA . SER A 1 313 ? 24.336 6.517 -5.430 1.00 91.44 313 SER A CA 1
ATOM 2377 C C . SER A 1 313 ? 24.935 7.272 -6.617 1.00 91.44 313 SER A C 1
ATOM 2379 O O . SER A 1 313 ? 25.692 6.688 -7.387 1.00 91.44 313 SER A O 1
ATOM 2381 N N . ALA A 1 314 ? 24.652 8.573 -6.744 1.00 92.25 314 ALA A N 1
ATOM 2382 C CA . ALA A 1 314 ? 25.221 9.415 -7.793 1.00 92.25 314 ALA A CA 1
ATOM 2383 C C . ALA A 1 314 ? 26.741 9.588 -7.641 1.00 92.25 314 ALA A C 1
ATOM 2385 O O . ALA A 1 314 ? 27.468 9.459 -8.623 1.00 92.25 314 ALA A O 1
ATOM 2386 N N . ILE A 1 315 ? 27.229 9.823 -6.418 1.00 96.38 315 ILE A N 1
ATOM 2387 C CA . ILE A 1 315 ? 28.667 9.927 -6.131 1.00 96.38 315 ILE A CA 1
ATOM 2388 C C . ILE A 1 315 ? 29.365 8.604 -6.445 1.00 96.38 315 ILE A C 1
ATOM 2390 O O . ILE A 1 315 ? 30.382 8.599 -7.130 1.00 96.38 315 ILE A O 1
ATOM 2394 N N . VAL A 1 316 ? 28.807 7.479 -5.993 1.00 95.62 316 VAL A N 1
ATOM 2395 C CA . VAL A 1 316 ? 29.367 6.149 -6.262 1.00 95.62 316 VAL A CA 1
ATOM 2396 C C . VAL A 1 316 ? 29.403 5.869 -7.767 1.00 95.62 316 VAL A C 1
ATOM 2398 O O . VAL A 1 316 ? 30.438 5.452 -8.280 1.00 95.62 316 VAL A O 1
ATOM 2401 N N . ALA A 1 317 ? 28.322 6.158 -8.497 1.00 92.25 317 ALA A N 1
ATOM 2402 C CA . ALA A 1 317 ? 28.285 6.007 -9.950 1.00 92.25 317 ALA A CA 1
ATOM 2403 C C . ALA A 1 317 ? 29.327 6.894 -10.657 1.00 92.25 317 ALA A C 1
ATOM 2405 O O . ALA A 1 317 ? 30.024 6.420 -11.554 1.00 92.25 317 ALA A O 1
ATOM 2406 N N . ALA A 1 318 ? 29.481 8.151 -10.227 1.00 94.81 318 ALA A N 1
ATOM 2407 C CA . ALA A 1 318 ? 30.491 9.062 -10.760 1.00 94.81 318 ALA A CA 1
ATOM 2408 C C . ALA A 1 318 ? 31.914 8.547 -10.498 1.00 94.81 318 ALA A C 1
ATOM 2410 O O . ALA A 1 318 ? 32.737 8.548 -11.410 1.00 94.81 318 ALA A O 1
ATOM 2411 N N . LEU A 1 319 ? 32.193 8.054 -9.287 1.00 96.44 319 LEU A N 1
ATOM 2412 C CA . LEU A 1 319 ? 33.482 7.455 -8.938 1.00 96.44 319 LEU A CA 1
ATOM 2413 C C . LEU A 1 319 ? 33.809 6.270 -9.851 1.00 96.44 319 LEU A C 1
ATOM 2415 O O . LEU A 1 319 ? 34.879 6.255 -10.451 1.00 96.44 319 LEU A O 1
ATOM 2419 N N . PHE A 1 320 ? 32.883 5.321 -10.021 1.00 94.19 320 PHE A N 1
ATOM 2420 C CA . PHE A 1 320 ? 33.088 4.189 -10.930 1.00 94.19 320 PHE A CA 1
ATOM 2421 C C . PHE A 1 320 ? 33.336 4.641 -12.371 1.00 94.19 320 PHE A C 1
ATOM 2423 O O . PHE A 1 320 ? 34.254 4.139 -13.015 1.00 94.19 320 PHE A O 1
ATOM 2430 N N . TYR A 1 321 ? 32.563 5.612 -12.862 1.00 92.00 321 TYR A N 1
ATOM 2431 C CA . TYR A 1 321 ? 32.744 6.154 -14.206 1.00 92.00 321 TYR A CA 1
ATOM 2432 C C . TYR A 1 321 ? 34.135 6.769 -14.398 1.00 92.00 321 TYR A C 1
ATOM 2434 O O . TYR A 1 321 ? 34.818 6.444 -15.367 1.00 92.00 321 TYR A O 1
ATOM 2442 N N . PHE A 1 322 ? 34.586 7.628 -13.479 1.00 94.81 322 PHE A N 1
ATOM 2443 C CA . PHE A 1 322 ? 35.890 8.282 -13.599 1.00 94.81 322 PHE A CA 1
ATOM 2444 C C . PHE A 1 322 ? 37.061 7.316 -13.406 1.00 94.81 322 PHE A C 1
ATOM 2446 O O . PHE A 1 322 ? 38.071 7.477 -14.086 1.00 94.81 322 PHE A O 1
ATOM 2453 N N . VAL A 1 323 ? 36.924 6.296 -12.552 1.00 95.31 323 VAL A N 1
ATOM 2454 C CA . VAL A 1 323 ? 37.931 5.233 -12.405 1.00 95.31 323 VAL A CA 1
ATOM 2455 C C . VAL A 1 323 ? 38.058 4.431 -13.698 1.00 95.31 323 VAL A C 1
ATOM 2457 O O . VAL A 1 323 ? 39.159 4.313 -14.227 1.00 95.31 323 VAL A O 1
ATOM 2460 N N . LEU A 1 324 ? 36.944 3.940 -14.251 1.00 92.00 324 LEU A N 1
ATOM 2461 C CA . LEU A 1 324 ? 36.954 3.181 -15.506 1.00 92.00 324 LEU A CA 1
ATOM 2462 C C . LEU A 1 324 ? 37.478 4.026 -16.667 1.00 92.00 324 LEU A C 1
ATOM 2464 O O . LEU A 1 324 ? 38.335 3.573 -17.417 1.00 92.00 324 LEU A O 1
ATOM 2468 N N . ARG A 1 325 ? 37.027 5.279 -16.779 1.00 91.38 325 ARG A N 1
ATOM 2469 C CA . ARG A 1 325 ? 37.534 6.213 -17.787 1.00 91.38 325 ARG A CA 1
ATOM 2470 C C . ARG A 1 325 ? 39.035 6.438 -17.631 1.00 91.38 325 ARG A C 1
ATOM 2472 O O . ARG A 1 325 ? 39.732 6.434 -18.633 1.00 91.38 325 ARG A O 1
ATOM 2479 N N . GLY A 1 326 ? 39.524 6.618 -16.404 1.00 92.44 326 GLY A N 1
ATOM 2480 C CA . GLY A 1 326 ? 40.948 6.781 -16.111 1.00 92.44 326 GLY A CA 1
ATOM 2481 C C . GLY A 1 326 ? 41.779 5.569 -16.528 1.00 92.44 326 GLY A C 1
ATOM 2482 O O . GLY A 1 326 ? 42.837 5.742 -17.114 1.00 92.44 326 GLY A O 1
ATOM 2483 N N . MET A 1 327 ? 41.271 4.354 -16.299 1.00 92.19 327 MET A N 1
ATOM 2484 C CA . MET A 1 327 ? 41.908 3.107 -16.747 1.00 92.19 327 MET A CA 1
ATOM 2485 C C . MET A 1 327 ? 41.897 2.923 -18.272 1.00 92.19 327 MET A C 1
ATOM 2487 O O . MET A 1 327 ? 42.704 2.163 -18.793 1.00 92.19 327 MET A O 1
ATOM 2491 N N . MET A 1 328 ? 40.960 3.566 -18.975 1.00 87.38 328 MET A N 1
ATOM 2492 C CA . MET A 1 328 ? 40.802 3.486 -20.432 1.00 87.38 328 MET A CA 1
ATOM 2493 C C . MET A 1 328 ? 41.484 4.637 -21.188 1.00 87.38 328 MET A C 1
ATOM 2495 O O . MET A 1 328 ? 41.476 4.630 -22.419 1.00 87.38 328 MET A O 1
ATOM 2499 N N . LEU A 1 329 ? 42.029 5.639 -20.486 1.00 78.38 329 LEU A N 1
ATOM 2500 C CA . LEU A 1 329 ? 42.873 6.659 -21.108 1.00 78.38 329 LEU A CA 1
ATOM 2501 C C . LEU A 1 329 ? 44.235 6.022 -21.455 1.00 78.38 329 LEU A C 1
ATOM 2503 O O . LEU A 1 329 ? 44.769 5.297 -20.615 1.00 78.38 329 LEU A O 1
ATOM 2507 N N . PRO A 1 330 ? 44.748 6.236 -22.680 1.00 59.66 330 PRO A N 1
ATOM 2508 C CA . PRO A 1 330 ? 45.958 5.583 -23.179 1.00 59.66 330 PRO A CA 1
ATOM 2509 C C . PRO A 1 330 ? 47.242 6.020 -22.470 1.00 59.66 330 PRO A C 1
ATOM 2511 O O . PRO A 1 330 ? 47.290 7.168 -21.965 1.00 59.66 330 PRO A O 1
#

Sequence (330 aa):
IIAALFLYFLKKTIFFRANPVESARKVVPFMIGIMTWAFTTYIVLKGIKKLIKIDFPVAMLLGLAAGLIVIVIARPLINRAAPKLENNRDGVNRLFTVPLIISAALLSFAHGANDVANAVGPLAGVVDALTNAEGGSSKVAIPLWVMVIGALGISVGLALFGPKLIRTVGSEITELDRSRAFCIALAAAITVIIASQLGMPISSTHVALGAVFGVGFLREFLETRLSKVVEGVLTEHKGDKDFAMTEQVLMTFQNAPPEDKQRILDKLKKMGPEAVIDAAERKELQKALKRQLVHRTSLFKIVSAWIITVPVSAIVAALFYFVLRGMMLP

Foldseek 3Di:
DQLLVLVVVLCVQAAVDPQNLVSLLVPVLLLLLLLQLLLQLLCVLQVCCVPDPDDNVRSNVVSNVRSVVSSVVLNVVSVVCSVVFDRHPVSSLVSLVVSLVVLVVSVCVSVLVVQLCVVLVVVLVVVQCVVPVPDDDPDRDRDPVSSVCSSVVVVVCCVVCVVVVCVCLCPQFAPDGSSSSSSLSSQLSVVCSVCVVVVHDDDSVCSSVVSSNSSQVSCCVVCQVLVVLLVVQLVVCVPPPCSVVSNVLSVCLVPDDLVCNVVSLVVLVVCPPVRPDHPVSSVSSVVSSVDRNGPVVVVVVVVVCVVPVPVVVVVVVVVVVVVVVVVVDD